Protein AF-A0A7S2QCF7-F1 (afdb_monomer_lite)

Foldseek 3Di:
DDKAWEFEDEDPPADQPFDDDRVVPIDIGDQQAFLLVVQVVVQVVSQVRCVVVVFGKGWDWPFKAFPVCVPDTDDRGDGNNVHDHHVTYMYTDTHIGGDDPPDPFDPQVQAAEEEEEEAAPPLQSVLLVLVCLVVDPPFQEEEEEADEDPDDPCCVVPPPVSCVSHLYYDYFDHDPDLVSSLVRLVVSLVVVVVVVVVPRGHRHYYYYHYNQDQCVSVVCSCVVDPVNNRRHDHFWYEYRYALVCLVVQCVPDDDPPDDRSSLNSLLRGQAYEHEPPVVDDPVSSVVSVVVSCVSHVRYHYHYYYSSDDDPVRRGNNCVPVPVVVVPPPPVVVVPPDDDDDDDDDDDDDDDDDD

InterPro domains:
  IPR003495 CobW/HypB/UreG, nucleotide-binding domain [PF02492] (113-302)
  IPR027417 P-loop containing nucleoside triphosphate hydrolase [G3DSA:3.40.50.300] (109-320)
  IPR027417 P-loop containing nucleoside triphosphate hydrolase [SSF52540] (110-303)
  IPR051316 Zinc-regulated GTPase metalloprotein activator [PTHR13748] (105-334)

pLDDT: mean 78.09, std 19.6, range [29.28, 97.38]

Structure (mmCIF, N/CA/C/O backbone):
data_AF-A0A7S2QCF7-F1
#
_entry.id   AF-A0A7S2QCF7-F1
#
loop_
_atom_site.group_PDB
_atom_site.id
_atom_site.type_symbol
_atom_site.label_atom_id
_atom_site.label_alt_id
_atom_site.label_comp_id
_atom_site.label_asym_id
_atom_site.label_entity_id
_atom_site.label_seq_id
_atom_site.pdbx_PDB_ins_code
_atom_site.Cartn_x
_atom_site.Cartn_y
_atom_site.Cartn_z
_atom_site.occupancy
_atom_site.B_iso_or_equiv
_atom_site.auth_seq_id
_atom_site.auth_comp_id
_atom_site.auth_asym_id
_atom_site.auth_atom_id
_atom_site.pdbx_PDB_model_num
ATOM 1 N N . MET A 1 1 ? -5.035 -35.322 28.261 1.00 60.97 1 MET A N 1
ATOM 2 C CA . MET A 1 1 ? -4.015 -34.542 29.001 1.00 60.97 1 MET A CA 1
ATOM 3 C C . MET A 1 1 ? -4.673 -33.970 30.246 1.00 60.97 1 MET A C 1
ATOM 5 O O . MET A 1 1 ? -5.863 -33.689 30.180 1.00 60.97 1 MET A O 1
ATOM 9 N N . ALA A 1 2 ? -3.967 -33.877 31.375 1.00 80.75 2 ALA A N 1
ATOM 10 C CA . ALA A 1 2 ? -4.585 -33.444 32.628 1.00 80.75 2 ALA A CA 1
ATOM 11 C C . ALA A 1 2 ? -4.820 -31.925 32.624 1.00 80.75 2 ALA A C 1
ATOM 13 O O . ALA A 1 2 ? -3.905 -31.143 32.372 1.00 80.75 2 ALA A O 1
ATOM 14 N N . THR A 1 3 ? -6.057 -31.518 32.882 1.00 90.25 3 THR A N 1
ATOM 15 C CA . THR A 1 3 ? -6.438 -30.119 33.086 1.00 90.25 3 THR A CA 1
ATOM 16 C C . THR A 1 3 ? -6.256 -29.765 34.559 1.00 90.25 3 THR A C 1
ATOM 18 O O . THR A 1 3 ? -6.588 -30.566 35.433 1.00 90.25 3 THR A O 1
ATOM 21 N N . LEU A 1 4 ? -5.740 -28.572 34.840 1.00 92.44 4 LEU A N 1
ATOM 22 C CA . LEU A 1 4 ? -5.596 -28.038 36.189 1.00 92.44 4 LEU A CA 1
ATOM 23 C C . LEU A 1 4 ? -6.702 -27.017 36.454 1.00 92.44 4 LEU A C 1
ATOM 25 O O . LEU A 1 4 ? -6.924 -26.119 35.644 1.00 92.44 4 LEU A O 1
ATOM 29 N N . SER A 1 5 ? -7.373 -27.146 37.599 1.00 93.69 5 SER A N 1
ATOM 30 C CA . SER A 1 5 ? -8.247 -26.107 38.147 1.00 93.69 5 SER A CA 1
ATOM 31 C C . SER A 1 5 ? -7.475 -25.335 39.209 1.00 93.69 5 SER A C 1
ATOM 33 O O . SER A 1 5 ? -7.164 -25.894 40.256 1.00 93.69 5 SER A O 1
ATOM 35 N N . LEU A 1 6 ? -7.162 -24.070 38.959 1.00 94.50 6 LEU A N 1
ATOM 36 C CA . LEU A 1 6 ? -6.331 -23.236 39.822 1.00 94.50 6 LEU A CA 1
ATOM 37 C C . LEU A 1 6 ? -7.101 -22.015 40.326 1.00 94.50 6 LEU A C 1
ATOM 39 O O . LEU A 1 6 ? -8.023 -21.523 39.672 1.00 94.50 6 LEU A O 1
ATOM 43 N N . THR A 1 7 ? -6.693 -21.509 41.486 1.00 94.69 7 THR A N 1
ATOM 44 C CA . THR A 1 7 ? -7.283 -20.316 42.106 1.00 94.69 7 THR A CA 1
ATOM 45 C C . THR A 1 7 ? -6.242 -19.204 42.192 1.00 94.69 7 THR A C 1
ATOM 47 O O . THR A 1 7 ? -5.132 -19.437 42.670 1.00 94.69 7 THR A O 1
ATOM 50 N N . ALA A 1 8 ? -6.588 -17.993 41.758 1.00 94.31 8 ALA A N 1
ATOM 51 C CA . ALA A 1 8 ? -5.706 -16.838 41.891 1.00 94.31 8 ALA A CA 1
ATOM 52 C C . ALA A 1 8 ? -5.825 -16.212 43.286 1.00 94.31 8 ALA A C 1
ATOM 54 O O . ALA A 1 8 ? -6.927 -15.992 43.796 1.00 94.31 8 ALA A O 1
ATOM 55 N N . TRP A 1 9 ? -4.686 -15.874 43.879 1.00 94.06 9 TRP A N 1
ATOM 56 C CA . TRP A 1 9 ? -4.582 -15.004 45.043 1.00 94.06 9 TRP A CA 1
ATOM 57 C C . TRP A 1 9 ? -3.740 -13.786 44.669 1.00 94.06 9 TRP A C 1
ATOM 59 O O . TRP A 1 9 ? -2.571 -13.912 44.314 1.00 94.06 9 TRP A O 1
ATOM 69 N N . PHE A 1 10 ? -4.334 -12.601 44.742 1.00 92.75 10 PHE A N 1
ATOM 70 C CA . PHE A 1 10 ? -3.637 -11.349 44.466 1.00 92.75 10 PHE A CA 1
ATOM 71 C C . PHE A 1 10 ? -2.994 -10.829 45.745 1.00 92.75 10 PHE A C 1
ATOM 73 O O . PHE A 1 10 ? -3.623 -10.816 46.808 1.00 92.75 10 PHE A O 1
ATOM 80 N N . HIS A 1 11 ? -1.735 -10.409 45.651 1.00 92.25 11 HIS A N 1
ATOM 81 C CA . HIS A 1 11 ? -1.011 -9.917 46.811 1.00 92.25 11 HIS A CA 1
ATOM 82 C C . HIS A 1 11 ? -1.683 -8.649 47.388 1.00 92.25 11 HIS A C 1
ATOM 84 O O . HIS A 1 11 ? -1.993 -7.736 46.623 1.00 92.25 11 HIS A O 1
ATOM 90 N N . PRO A 1 12 ? -1.865 -8.520 48.720 1.00 88.94 12 PRO A N 1
ATOM 91 C CA . PRO A 1 12 ? -2.614 -7.415 49.333 1.00 88.94 12 PRO A CA 1
ATOM 92 C C . PRO A 1 12 ? -2.059 -6.012 49.081 1.00 88.94 12 PRO A C 1
ATOM 94 O O . PRO A 1 12 ? -2.768 -5.033 49.281 1.00 88.94 12 PRO A O 1
ATOM 97 N N . SER A 1 13 ? -0.788 -5.896 48.692 1.00 89.69 13 SER A N 1
ATOM 98 C CA . SER A 1 13 ? -0.181 -4.604 48.349 1.00 89.69 13 SER A CA 1
ATOM 99 C C . SER A 1 13 ? -0.506 -4.130 46.931 1.00 89.69 13 SER A C 1
ATOM 101 O O . SER A 1 13 ? -0.142 -3.011 46.581 1.00 89.69 13 SER A O 1
ATOM 103 N N . MET A 1 14 ? -1.155 -4.959 46.109 1.00 90.38 14 MET A N 1
ATOM 104 C CA . MET A 1 14 ? -1.608 -4.552 44.784 1.00 90.38 14 MET A CA 1
ATOM 105 C C . MET A 1 14 ? -2.798 -3.602 44.903 1.00 90.38 14 MET A C 1
ATOM 107 O O . MET A 1 14 ? -3.782 -3.889 45.586 1.00 90.38 14 MET A O 1
ATOM 111 N N . SER A 1 15 ? -2.732 -2.484 44.185 1.00 85.06 15 SER A N 1
ATOM 112 C CA . SER A 1 15 ? -3.867 -1.578 44.044 1.00 85.06 15 SER A CA 1
ATOM 113 C C . SER A 1 15 ? -4.808 -2.126 42.976 1.00 85.06 15 SER A C 1
ATOM 115 O O . SER A 1 15 ? -4.598 -1.897 41.789 1.00 85.06 15 SER A O 1
ATOM 117 N N . MET A 1 16 ? -5.827 -2.877 43.395 1.00 83.31 16 MET A N 1
ATOM 118 C CA . MET A 1 16 ? -6.836 -3.438 42.496 1.00 83.31 16 MET A CA 1
ATOM 119 C C . MET A 1 16 ? -8.026 -2.468 42.380 1.00 83.31 16 MET A C 1
ATOM 121 O O . MET A 1 16 ? -8.816 -2.364 43.320 1.00 83.31 16 MET A O 1
ATOM 125 N N . PRO A 1 17 ? -8.198 -1.764 41.247 1.00 75.12 17 PRO A N 1
ATOM 126 C CA . PRO A 1 17 ? -9.350 -0.883 41.008 1.00 75.12 17 PRO A CA 1
ATOM 127 C C . PRO A 1 17 ? -10.665 -1.653 40.801 1.00 75.12 17 PRO A C 1
ATOM 129 O O . PRO A 1 17 ? -11.738 -1.056 40.771 1.00 75.12 17 PRO A O 1
ATOM 132 N N . VAL A 1 18 ? -10.588 -2.980 40.666 1.00 81.50 18 VAL A N 1
ATOM 133 C CA . VAL A 1 18 ? -11.713 -3.884 40.419 1.00 81.50 18 VAL A CA 1
ATOM 134 C C . VAL A 1 18 ? -11.799 -4.928 41.522 1.00 81.50 18 VAL A C 1
ATOM 136 O O . VAL A 1 18 ? -10.782 -5.429 42.004 1.00 81.50 18 VAL A O 1
ATOM 139 N N . LYS A 1 19 ? -13.022 -5.283 41.929 1.00 82.94 19 LYS A N 1
ATOM 140 C CA . LYS A 1 19 ? -13.222 -6.403 42.853 1.00 82.94 19 LYS A CA 1
ATOM 141 C C . LYS A 1 19 ? -13.002 -7.712 42.105 1.00 82.94 19 LYS A C 1
ATOM 143 O O . LYS A 1 19 ? -13.676 -7.974 41.115 1.00 82.94 19 LYS A O 1
ATOM 148 N N . PHE A 1 20 ? -12.089 -8.533 42.611 1.00 84.50 20 PHE A N 1
ATOM 149 C CA . PHE A 1 20 ? -11.858 -9.884 42.121 1.00 84.50 20 PHE A CA 1
ATOM 150 C C . PHE A 1 20 ? -12.274 -10.894 43.191 1.00 84.50 20 PHE A C 1
ATOM 152 O O . PHE A 1 20 ? -11.733 -10.888 44.298 1.00 84.50 20 PHE A O 1
ATOM 159 N N . GLU A 1 21 ? -13.203 -11.785 42.850 1.00 83.50 21 GLU A N 1
ATOM 160 C CA . GLU A 1 21 ? -13.574 -12.919 43.694 1.00 83.50 21 GLU A CA 1
ATOM 161 C C . GLU A 1 21 ? -13.075 -14.220 43.066 1.00 83.50 21 GLU A C 1
ATOM 163 O O . GLU A 1 21 ? -13.503 -14.630 41.987 1.00 83.50 21 GLU A O 1
ATOM 168 N N . ALA A 1 22 ? -12.152 -14.886 43.760 1.00 78.44 22 ALA A N 1
ATOM 169 C CA . ALA A 1 22 ? -11.474 -16.070 43.238 1.00 78.44 22 ALA A CA 1
ATOM 170 C C . ALA A 1 22 ? -12.409 -17.276 43.048 1.00 78.44 22 ALA A C 1
ATOM 172 O O . ALA A 1 22 ? -12.152 -18.128 42.203 1.00 78.44 22 ALA A O 1
ATOM 173 N N . LYS A 1 23 ? -13.507 -17.334 43.813 1.00 76.62 23 LYS A N 1
ATOM 174 C CA . LYS A 1 23 ? -14.540 -18.371 43.669 1.00 76.62 23 LYS A CA 1
ATOM 175 C C . LYS A 1 23 ? -15.347 -18.215 42.383 1.00 76.62 23 LYS A C 1
ATOM 177 O O . LYS A 1 23 ? -15.742 -19.222 41.805 1.00 76.62 23 LYS A O 1
ATOM 182 N N . ASP A 1 24 ? -15.544 -16.979 41.940 1.00 77.56 24 ASP A N 1
ATOM 183 C CA . ASP A 1 24 ? -16.325 -16.664 40.743 1.00 77.56 24 ASP A CA 1
ATOM 184 C C . ASP A 1 24 ? -15.479 -16.766 39.467 1.00 77.56 24 ASP A C 1
ATOM 186 O O . ASP A 1 24 ? -16.017 -16.853 38.367 1.00 77.56 24 ASP A O 1
ATOM 190 N N . ASN A 1 25 ? -14.149 -16.790 39.610 1.00 79.81 25 ASN A N 1
ATOM 191 C CA . ASN A 1 25 ? -13.194 -16.764 38.504 1.00 79.81 25 ASN A CA 1
ATOM 192 C C . ASN A 1 25 ? -12.130 -17.878 38.630 1.00 79.81 25 ASN A C 1
ATOM 194 O O . ASN A 1 25 ? -10.941 -17.579 38.785 1.00 79.81 25 ASN A O 1
ATOM 198 N N . PRO A 1 26 ? -12.515 -19.170 38.585 1.00 85.88 26 PRO A N 1
ATOM 199 C CA . PRO A 1 26 ? -11.551 -20.265 38.601 1.00 85.88 26 PRO A CA 1
ATOM 200 C C . PRO A 1 26 ? -10.778 -20.350 37.275 1.00 85.88 26 PRO A C 1
ATOM 202 O O . PRO A 1 26 ? -11.347 -20.249 36.184 1.00 85.88 26 PRO A O 1
ATOM 205 N N . PHE A 1 27 ? -9.474 -20.617 37.348 1.00 91.44 27 PHE A N 1
ATOM 206 C CA . PHE A 1 27 ? -8.624 -20.781 36.169 1.00 91.44 27 PHE A CA 1
ATOM 207 C C . PHE A 1 27 ? -8.516 -22.255 35.798 1.00 91.44 27 PHE A C 1
ATOM 209 O O . PHE A 1 27 ? -7.824 -23.026 36.453 1.00 91.44 27 PHE A O 1
ATOM 216 N N . THR A 1 28 ? -9.196 -22.646 34.722 1.00 91.62 28 THR A N 1
ATOM 217 C CA . THR A 1 28 ? -9.068 -23.986 34.138 1.00 91.62 28 THR A CA 1
ATOM 218 C C . THR A 1 28 ? -8.098 -23.929 32.962 1.00 91.62 28 THR A C 1
ATOM 220 O O . TH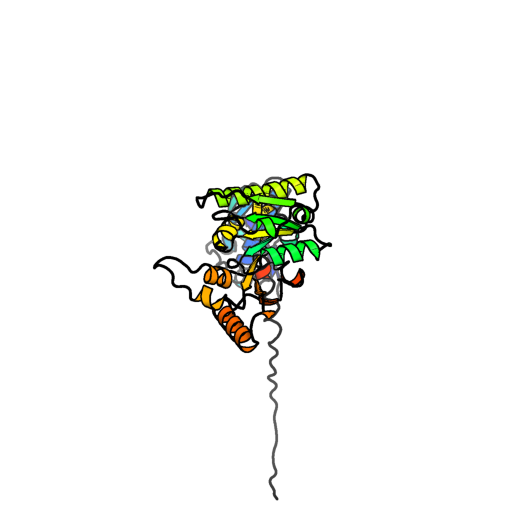R A 1 28 ? -8.395 -23.280 31.957 1.00 91.62 28 THR A O 1
ATOM 223 N N . VAL A 1 29 ? -6.939 -24.576 33.094 1.00 90.19 29 VAL A N 1
ATOM 224 C CA . VAL A 1 29 ? -5.835 -24.513 32.117 1.00 90.19 29 VAL A CA 1
ATOM 225 C C . VAL A 1 29 ? -5.239 -25.901 31.844 1.00 90.19 29 VAL A C 1
ATOM 227 O O . VAL A 1 29 ? -5.245 -26.754 32.737 1.00 90.19 29 VAL A O 1
ATOM 230 N N . PRO A 1 30 ? -4.732 -26.184 30.631 1.00 91.31 30 PRO A N 1
ATOM 231 C CA . PRO A 1 30 ? -3.973 -27.407 30.368 1.00 91.31 30 PRO A CA 1
ATOM 232 C C . PRO A 1 30 ? -2.711 -27.472 31.241 1.00 91.31 30 PRO A C 1
ATOM 234 O O . PRO A 1 30 ? -1.992 -26.485 31.369 1.00 91.31 30 PRO A O 1
ATOM 237 N N . GLY A 1 31 ? -2.412 -28.627 31.842 1.00 85.56 31 GLY A N 1
ATOM 238 C CA . GLY A 1 31 ? -1.246 -28.760 32.727 1.00 85.56 31 GLY A CA 1
ATOM 239 C C . GLY A 1 31 ? 0.103 -28.549 32.029 1.00 85.56 31 GLY A C 1
ATOM 240 O O . GLY A 1 31 ? 1.035 -28.035 32.636 1.00 85.56 31 GLY A O 1
ATOM 241 N N . ASN A 1 32 ? 0.193 -28.871 30.738 1.00 91.25 32 ASN A N 1
ATOM 242 C CA . ASN A 1 32 ? 1.392 -28.666 29.926 1.00 91.25 32 ASN A CA 1
ATOM 243 C C . ASN A 1 32 ? 1.552 -27.222 29.411 1.00 91.25 32 ASN A C 1
ATOM 245 O O . ASN A 1 32 ? 2.543 -26.935 28.739 1.00 91.25 32 ASN A O 1
ATOM 249 N N . SER A 1 33 ? 0.596 -26.326 29.681 1.00 91.69 33 SER A N 1
ATOM 250 C CA . SER A 1 33 ? 0.742 -24.904 29.366 1.00 91.69 33 SER A CA 1
ATOM 251 C C . SER A 1 33 ? 1.870 -24.283 30.184 1.00 91.69 33 SER A C 1
ATOM 253 O O . SER A 1 33 ? 2.212 -24.756 31.270 1.00 91.69 33 SER A O 1
ATOM 255 N N . SER A 1 34 ? 2.453 -23.211 29.657 1.00 95.31 34 SER A N 1
ATOM 256 C CA . SER A 1 34 ? 3.487 -22.457 30.355 1.00 95.31 34 SER A CA 1
ATOM 257 C C . SER A 1 34 ? 2.899 -21.574 31.458 1.00 95.31 34 SER A C 1
ATOM 259 O O . SER A 1 34 ? 1.724 -21.194 31.422 1.00 95.31 34 SER A O 1
ATOM 261 N N . VAL A 1 35 ? 3.738 -21.191 32.420 1.00 93.94 35 VAL A N 1
ATOM 262 C CA . VAL A 1 35 ? 3.409 -20.163 33.418 1.00 93.94 35 VAL A CA 1
ATOM 263 C C . VAL A 1 35 ? 3.012 -18.843 32.746 1.00 93.94 35 VAL A C 1
ATOM 265 O O . VAL A 1 35 ? 2.051 -18.222 33.191 1.00 93.94 35 VAL A O 1
ATOM 268 N N . MET A 1 36 ? 3.669 -18.458 31.642 1.00 92.44 36 MET A N 1
ATOM 269 C CA . MET A 1 36 ? 3.310 -17.271 30.852 1.00 92.44 36 MET A CA 1
ATOM 270 C C . MET A 1 36 ? 1.851 -17.315 30.385 1.00 92.44 36 MET A C 1
ATOM 272 O O . MET A 1 36 ? 1.117 -16.351 30.559 1.00 92.44 36 MET A O 1
ATOM 276 N N . SER A 1 37 ? 1.395 -18.462 29.875 1.00 90.56 37 SER A N 1
ATOM 277 C CA . SER A 1 37 ? 0.010 -18.613 29.415 1.00 90.56 37 SER A CA 1
ATOM 278 C C . SER A 1 37 ? -1.004 -18.438 30.551 1.00 90.56 37 SER A C 1
ATOM 280 O O . SER A 1 37 ? -2.082 -17.885 30.340 1.00 90.56 37 SER A O 1
ATOM 282 N N . LEU A 1 38 ? -0.671 -18.870 31.775 1.00 94.56 38 LEU A N 1
ATOM 283 C CA . LEU A 1 38 ? -1.505 -18.595 32.948 1.00 94.56 38 LEU A CA 1
ATOM 284 C C . LEU A 1 38 ? -1.504 -17.102 33.302 1.00 94.56 38 LEU A C 1
ATOM 286 O O . LEU A 1 38 ? -2.567 -16.573 33.617 1.00 94.56 38 LEU A O 1
ATOM 290 N N . MET A 1 39 ? -0.346 -16.435 33.235 1.00 94.56 39 MET A N 1
ATOM 291 C CA . MET A 1 39 ? -0.225 -14.994 33.490 1.00 94.56 39 MET A CA 1
ATOM 292 C C . MET A 1 39 ? -1.105 -14.182 32.530 1.00 94.56 39 MET A C 1
ATOM 294 O O . MET A 1 39 ? -1.982 -13.457 32.992 1.00 94.56 39 MET A O 1
ATOM 298 N N . GLU A 1 40 ? -0.972 -14.402 31.220 1.00 89.38 40 GLU A N 1
ATOM 299 C CA . GLU A 1 40 ? -1.782 -13.735 30.183 1.00 89.38 40 GLU A CA 1
ATOM 300 C C . GLU A 1 40 ? -3.287 -13.939 30.413 1.00 89.38 40 GLU A C 1
ATOM 302 O O . GLU A 1 40 ? -4.105 -13.032 30.248 1.00 89.38 40 GLU A O 1
ATOM 307 N N . ARG A 1 41 ? -3.679 -15.144 30.846 1.00 91.88 41 ARG A N 1
ATOM 308 C CA . ARG A 1 41 ? -5.082 -15.468 31.123 1.00 91.88 41 ARG A CA 1
ATOM 309 C C . ARG A 1 41 ? -5.614 -14.723 32.345 1.00 91.88 41 ARG A C 1
ATOM 311 O O . ARG A 1 41 ? -6.781 -14.341 32.356 1.00 91.88 41 ARG A O 1
ATOM 318 N N . VAL A 1 42 ? -4.790 -14.551 33.378 1.00 92.81 42 VAL A N 1
ATOM 319 C CA . VAL A 1 42 ? -5.140 -13.783 34.583 1.00 92.81 42 VAL A CA 1
ATOM 320 C C . VAL A 1 42 ? -5.278 -12.305 34.247 1.00 92.81 42 VAL A C 1
ATOM 322 O O . VAL A 1 42 ? -6.276 -11.700 34.638 1.00 92.81 42 VAL A O 1
ATOM 325 N N . GLU A 1 43 ? -4.333 -11.755 33.484 1.00 92.56 43 GLU A N 1
ATOM 326 C CA . GLU A 1 43 ? -4.380 -10.373 32.998 1.00 92.56 43 GLU A CA 1
ATOM 327 C C . GLU A 1 43 ? -5.683 -10.122 32.233 1.00 92.56 43 GLU A C 1
ATOM 329 O O . GLU A 1 43 ? -6.472 -9.271 32.640 1.00 92.56 43 GLU A O 1
ATOM 334 N N . ALA A 1 44 ? -6.000 -10.959 31.239 1.00 88.38 44 ALA A N 1
ATOM 335 C CA . ALA A 1 44 ? -7.226 -10.839 30.448 1.00 88.38 44 ALA A CA 1
ATOM 336 C C . ALA A 1 44 ? -8.518 -10.864 31.292 1.00 88.38 44 ALA A C 1
ATOM 338 O O . ALA A 1 44 ? -9.473 -10.142 30.997 1.00 88.38 44 ALA A O 1
ATOM 339 N N . VAL A 1 45 ? -8.569 -11.675 32.357 1.00 90.75 45 VAL A N 1
ATOM 340 C CA . VAL A 1 45 ? -9.728 -11.715 33.270 1.00 90.75 45 VAL A CA 1
ATOM 341 C C . VAL A 1 45 ? -9.853 -10.411 34.059 1.00 90.75 45 VAL A C 1
ATOM 343 O O . VAL A 1 45 ? -10.956 -9.878 34.184 1.00 90.75 45 VAL A O 1
ATOM 346 N N . VAL A 1 46 ? -8.746 -9.877 34.580 1.00 90.31 46 VAL A N 1
ATOM 347 C CA . VAL A 1 46 ? -8.748 -8.608 35.329 1.00 90.31 46 VAL A CA 1
ATOM 348 C C . VAL A 1 46 ? -9.139 -7.436 34.426 1.00 90.31 46 VAL A C 1
ATOM 350 O O . VAL A 1 46 ? -9.950 -6.601 34.832 1.00 90.31 46 VAL A O 1
ATOM 353 N N . GLU A 1 47 ? -8.641 -7.407 33.189 1.00 89.19 47 GLU A N 1
ATOM 354 C CA . GLU A 1 47 ? -9.020 -6.408 32.182 1.00 89.19 47 GLU A CA 1
ATOM 355 C C . GLU A 1 47 ? -10.521 -6.465 31.861 1.00 89.19 47 GLU A C 1
ATOM 357 O O . GLU A 1 47 ? -11.205 -5.437 31.894 1.00 89.19 47 GLU A O 1
ATOM 362 N N . ALA A 1 48 ? -11.068 -7.668 31.642 1.00 86.19 48 ALA A N 1
ATOM 363 C CA . ALA A 1 48 ? -12.494 -7.864 31.382 1.00 86.19 48 ALA A CA 1
ATOM 364 C C . ALA A 1 48 ? -13.374 -7.423 32.566 1.00 86.19 48 ALA A C 1
ATOM 366 O O . ALA A 1 48 ? -14.422 -6.804 32.367 1.00 86.19 48 ALA A O 1
ATOM 367 N N . LEU A 1 49 ? -12.946 -7.693 33.805 1.00 88.94 49 LEU A N 1
ATOM 368 C CA . LEU A 1 49 ? -13.642 -7.222 35.006 1.00 88.94 49 LEU A CA 1
ATOM 369 C C . LEU A 1 49 ? -13.646 -5.692 35.099 1.00 88.94 49 LEU A C 1
ATOM 371 O O . LEU A 1 49 ? -14.683 -5.113 35.423 1.00 88.94 49 LEU A O 1
ATOM 375 N N . GLY A 1 50 ? -12.531 -5.030 34.776 1.00 87.56 50 GLY A N 1
ATOM 376 C CA . GLY A 1 50 ? -12.474 -3.565 34.730 1.00 87.56 50 GLY A CA 1
ATOM 377 C C . GLY A 1 50 ? -13.369 -2.970 33.668 1.00 87.56 50 GLY A C 1
ATOM 378 O O . GLY A 1 50 ? -14.121 -2.033 33.944 1.00 87.56 50 GLY A O 1
ATOM 379 N N . GLN A 1 51 ? -13.375 -3.569 32.482 1.00 83.94 51 GLN A N 1
ATOM 380 C CA . GLN A 1 51 ? -14.257 -3.139 31.409 1.00 83.94 51 GLN A CA 1
ATOM 381 C C . GLN A 1 51 ? -15.738 -3.272 31.803 1.00 83.94 51 GLN A C 1
ATOM 383 O O . GLN A 1 51 ? -16.502 -2.322 31.628 1.00 83.94 51 GLN A O 1
ATOM 388 N N . ASN A 1 52 ? -16.132 -4.387 32.427 1.00 85.06 52 ASN A N 1
ATOM 389 C CA . ASN A 1 52 ? -17.503 -4.609 32.905 1.00 85.06 52 ASN A CA 1
ATOM 390 C C . ASN A 1 52 ? -17.899 -3.696 34.077 1.00 85.06 52 ASN A C 1
ATOM 392 O O . ASN A 1 52 ? -19.067 -3.336 34.212 1.00 85.06 52 ASN A O 1
ATOM 396 N N . ALA A 1 53 ? -16.939 -3.303 34.916 1.00 85.19 53 ALA A N 1
ATOM 397 C CA . ALA A 1 53 ? -17.153 -2.375 36.026 1.00 85.19 53 ALA A CA 1
ATOM 398 C C . ALA A 1 53 ? -17.166 -0.894 35.593 1.00 85.19 53 ALA A C 1
ATOM 400 O O . ALA A 1 53 ? -17.319 -0.014 36.440 1.00 85.19 53 ALA A O 1
ATOM 401 N N . GLY A 1 54 ? -16.983 -0.599 34.299 1.00 83.12 54 GLY A N 1
ATOM 402 C CA . GLY A 1 54 ? -16.883 0.772 33.790 1.00 83.12 54 GLY A CA 1
ATOM 403 C C . GLY A 1 54 ? -15.592 1.486 34.202 1.00 83.12 54 GLY A C 1
ATOM 404 O O . GLY A 1 54 ? -15.535 2.711 34.192 1.00 83.12 54 GLY A O 1
ATOM 405 N N . SER A 1 55 ? -14.560 0.736 34.590 1.00 85.00 55 SER A N 1
ATOM 406 C CA . SER A 1 55 ? -13.224 1.233 34.932 1.00 85.00 55 SER A CA 1
ATOM 407 C C . SER A 1 55 ? -12.181 0.391 34.189 1.00 85.00 55 SER A C 1
ATOM 409 O O . SER A 1 55 ? -11.619 -0.531 34.782 1.00 85.00 55 SER A O 1
ATOM 411 N N . PRO A 1 56 ? -11.955 0.643 32.883 1.00 85.50 56 PRO A N 1
ATOM 412 C CA . PRO A 1 56 ? -11.007 -0.120 32.076 1.00 85.50 56 PRO A CA 1
ATOM 413 C C . PRO A 1 56 ? -9.604 -0.075 32.675 1.00 85.50 56 PRO A C 1
ATOM 415 O O . PRO A 1 56 ? -9.091 0.993 33.019 1.00 85.50 56 PRO A O 1
ATOM 418 N N . VAL A 1 57 ? -8.980 -1.241 32.803 1.00 89.44 57 VAL A N 1
ATOM 419 C CA . VAL A 1 57 ? -7.662 -1.407 33.425 1.00 89.44 57 VAL A CA 1
ATOM 420 C C . VAL A 1 57 ? -6.797 -2.296 32.559 1.00 89.44 57 VAL A C 1
ATOM 422 O O . VAL A 1 57 ? -7.329 -3.099 31.800 1.00 89.44 57 VAL A O 1
ATOM 425 N N . GLN A 1 58 ? -5.485 -2.137 32.676 1.00 89.19 58 GLN A N 1
ATOM 426 C CA . GLN A 1 58 ? -4.488 -3.027 32.098 1.00 89.19 58 GLN A CA 1
ATOM 427 C C . GLN A 1 58 ? -3.650 -3.594 33.239 1.00 89.19 58 GLN A C 1
ATOM 429 O O . GLN A 1 58 ? -3.203 -2.846 34.116 1.00 89.19 58 GLN A O 1
ATOM 434 N N . MET A 1 59 ? -3.463 -4.910 33.237 1.00 91.19 59 MET A N 1
ATOM 435 C CA . MET A 1 59 ? -2.677 -5.607 34.247 1.00 91.19 59 MET A CA 1
ATOM 436 C C . MET A 1 59 ? -1.356 -6.088 33.651 1.00 91.19 59 MET A C 1
ATOM 438 O O . MET A 1 59 ? -1.333 -6.595 32.537 1.00 91.19 59 MET A O 1
ATOM 442 N N . GLN A 1 60 ? -0.272 -5.969 34.417 1.00 91.50 60 GLN A N 1
ATOM 443 C CA . GLN A 1 60 ? 1.014 -6.568 34.078 1.00 91.50 60 GLN A CA 1
ATOM 444 C C . GLN A 1 60 ? 1.553 -7.355 35.274 1.00 91.50 60 GLN A C 1
ATOM 446 O O . GLN A 1 60 ? 1.959 -6.775 36.287 1.00 91.50 60 GLN A O 1
ATOM 451 N N . ILE A 1 61 ? 1.561 -8.684 35.169 1.00 94.12 61 ILE A N 1
ATOM 452 C CA . ILE A 1 61 ? 2.082 -9.569 36.212 1.00 94.12 61 ILE A CA 1
ATOM 453 C C . ILE A 1 61 ? 3.609 -9.550 36.168 1.00 94.12 61 ILE A C 1
ATOM 455 O O . ILE A 1 61 ? 4.234 -9.883 35.166 1.00 94.12 61 ILE A O 1
ATOM 459 N N . GLN A 1 62 ? 4.220 -9.209 37.299 1.00 93.44 62 GLN A N 1
ATOM 460 C CA . GLN A 1 62 ? 5.672 -9.246 37.473 1.00 93.44 62 GLN A CA 1
ATOM 461 C C . GLN A 1 62 ? 6.131 -10.562 38.106 1.00 93.44 62 GLN A C 1
ATOM 463 O O . GLN A 1 62 ? 7.211 -11.063 37.797 1.00 93.44 62 GLN A O 1
ATOM 468 N N . VAL A 1 63 ? 5.325 -11.114 39.019 1.00 94.56 63 VAL A N 1
ATOM 469 C CA . VAL A 1 63 ? 5.672 -12.315 39.784 1.00 94.56 63 VAL A CA 1
ATOM 470 C C . VAL A 1 63 ? 4.459 -13.228 39.918 1.00 94.56 63 VAL A C 1
ATOM 472 O O . VAL A 1 63 ? 3.390 -12.802 40.358 1.00 94.56 63 VAL A O 1
ATOM 475 N N . LEU A 1 64 ? 4.662 -14.508 39.603 1.00 96.75 64 LEU A N 1
ATOM 476 C CA . LEU A 1 64 ? 3.717 -15.589 39.863 1.00 96.75 64 LEU A CA 1
ATOM 477 C C . LEU A 1 64 ? 4.422 -16.704 40.639 1.00 96.75 64 LEU A C 1
ATOM 479 O O . LEU A 1 64 ? 5.553 -17.078 40.322 1.00 96.75 64 LEU A O 1
ATOM 483 N N . TRP A 1 65 ? 3.770 -17.236 41.672 1.00 97.31 65 TRP A N 1
ATOM 484 C CA . TRP A 1 65 ? 4.304 -18.344 42.471 1.00 97.31 65 TRP A CA 1
ATOM 485 C C . TRP A 1 65 ? 3.208 -19.309 42.925 1.00 97.31 65 TRP A C 1
ATOM 487 O O . TRP A 1 65 ? 2.029 -18.966 42.924 1.00 97.31 65 TRP A O 1
ATOM 497 N N . ASN A 1 66 ? 3.573 -20.519 43.357 1.00 95.94 66 ASN A N 1
ATOM 498 C CA . ASN A 1 66 ? 2.635 -21.393 44.069 1.00 95.94 66 ASN A CA 1
ATOM 499 C C . ASN A 1 66 ? 2.604 -20.999 45.550 1.00 95.94 66 ASN A C 1
ATOM 501 O O . ASN A 1 66 ? 3.647 -21.001 46.201 1.00 95.94 66 ASN A O 1
ATOM 505 N N . VAL A 1 67 ? 1.426 -20.715 46.112 1.00 94.25 67 VAL A N 1
ATOM 506 C CA . VAL A 1 67 ? 1.283 -20.278 47.516 1.00 94.25 67 VAL A CA 1
ATOM 507 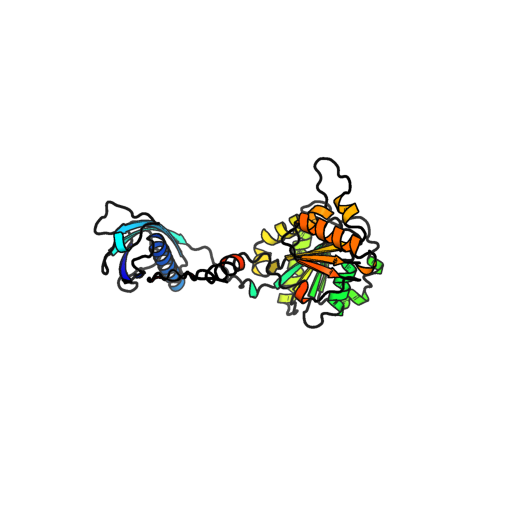C C . VAL A 1 67 ? 1.824 -21.314 48.512 1.00 94.25 67 VAL A C 1
ATOM 509 O O . VAL A 1 67 ? 2.290 -20.942 49.587 1.00 94.25 67 VAL A O 1
ATOM 512 N N . LYS A 1 68 ? 1.849 -22.605 48.150 1.00 94.38 68 LYS A N 1
ATOM 513 C CA . LYS A 1 68 ? 2.483 -23.670 48.951 1.00 94.38 68 LYS A CA 1
ATOM 514 C C . LYS A 1 68 ? 4.008 -23.530 49.045 1.00 94.38 68 LYS A C 1
ATOM 516 O O . LYS A 1 68 ? 4.607 -24.082 49.963 1.00 94.38 68 LYS A O 1
ATOM 521 N N . ASN A 1 69 ? 4.634 -22.807 48.116 1.00 91.75 69 ASN A N 1
ATOM 522 C CA . ASN A 1 69 ? 6.064 -22.507 48.104 1.00 91.75 69 ASN A CA 1
ATOM 523 C C . ASN A 1 69 ? 6.315 -21.002 47.860 1.00 91.75 69 ASN A C 1
ATOM 525 O O . ASN A 1 69 ? 6.753 -20.603 46.778 1.00 91.75 69 ASN A O 1
ATOM 529 N N . PRO A 1 70 ? 6.056 -20.147 48.865 1.00 87.69 70 PRO A N 1
ATOM 530 C CA . PRO A 1 70 ? 6.049 -18.692 48.701 1.00 87.69 70 PRO A CA 1
ATOM 531 C C . PRO A 1 70 ? 7.434 -18.068 48.485 1.00 87.69 70 PRO A C 1
ATOM 533 O O . PRO A 1 70 ? 7.526 -16.891 48.165 1.00 87.69 70 PRO A O 1
ATOM 536 N N . GLN A 1 71 ? 8.514 -18.833 48.660 1.00 86.31 71 GLN A N 1
ATOM 537 C CA . GLN A 1 71 ? 9.890 -18.347 48.511 1.00 86.31 71 GLN A CA 1
ATOM 538 C C . GLN A 1 71 ? 10.426 -18.483 47.076 1.00 86.31 71 GLN A C 1
ATOM 540 O O . GLN A 1 71 ? 11.577 -18.132 46.820 1.00 86.31 71 GLN A O 1
ATOM 545 N N . LYS A 1 72 ? 9.630 -19.019 46.138 1.00 91.00 72 LYS A N 1
ATOM 546 C CA . LYS A 1 72 ? 10.076 -19.300 44.768 1.00 91.00 72 LYS A CA 1
ATOM 547 C C . LYS A 1 72 ? 9.084 -18.777 43.727 1.00 91.00 72 LYS A C 1
ATOM 549 O O . LYS A 1 72 ? 8.035 -19.379 43.512 1.00 91.00 72 LYS A O 1
ATOM 554 N N . ALA A 1 73 ? 9.467 -17.705 43.037 1.00 94.06 73 ALA A N 1
ATOM 555 C CA . ALA A 1 73 ? 8.817 -17.286 41.798 1.00 94.06 73 ALA A CA 1
ATOM 556 C C . ALA A 1 73 ? 9.020 -18.344 40.702 1.00 94.06 73 ALA A C 1
ATOM 558 O O . ALA A 1 73 ? 10.065 -19.001 40.649 1.00 94.06 73 ALA A O 1
ATOM 559 N N . LEU A 1 74 ? 8.016 -18.515 39.847 1.00 95.12 74 LEU A N 1
ATOM 560 C CA . LEU A 1 74 ? 8.067 -19.451 38.729 1.00 95.12 74 LEU A CA 1
ATOM 561 C C . LEU A 1 74 ? 8.603 -18.766 37.475 1.00 95.12 74 LEU A C 1
ATOM 563 O O . LEU A 1 74 ? 8.321 -17.591 37.232 1.00 95.12 74 LEU A O 1
ATOM 567 N N . SER A 1 75 ? 9.367 -19.502 36.669 1.00 93.31 75 SER A N 1
ATOM 568 C CA . SER A 1 75 ? 9.818 -18.994 35.374 1.00 93.31 75 SER A CA 1
ATOM 569 C C . SER A 1 75 ? 8.655 -19.014 34.374 1.00 93.31 75 SER A C 1
ATOM 571 O O . SER A 1 75 ? 7.982 -20.042 34.272 1.00 93.31 75 SER A O 1
ATOM 573 N N . PRO A 1 76 ? 8.443 -17.957 33.565 1.00 92.25 76 PRO A N 1
ATOM 574 C CA . PRO A 1 76 ? 7.351 -17.913 32.589 1.00 92.25 76 PRO A CA 1
ATOM 575 C C . PRO A 1 76 ? 7.358 -19.064 31.569 1.00 92.25 76 PRO A C 1
ATOM 577 O O . PRO A 1 76 ? 6.309 -19.429 31.045 1.00 92.25 76 PRO A O 1
ATOM 580 N N . SER A 1 77 ? 8.523 -19.655 31.288 1.00 93.25 77 SER A N 1
ATOM 581 C CA . SER A 1 77 ? 8.679 -20.767 30.340 1.00 93.25 77 SER A CA 1
ATOM 582 C C . SER A 1 77 ? 8.458 -22.161 30.942 1.00 93.25 77 SER A C 1
ATOM 584 O O . SER A 1 77 ? 8.421 -23.141 30.197 1.00 93.25 77 SER A O 1
ATOM 586 N N . GLU A 1 78 ? 8.330 -22.289 32.266 1.00 93.88 78 GLU A N 1
ATOM 587 C CA . GLU A 1 78 ? 8.102 -23.584 32.916 1.00 93.88 78 GLU A CA 1
ATOM 588 C C . GLU A 1 78 ? 6.658 -24.068 32.710 1.00 93.88 78 GLU A C 1
ATOM 590 O O . GLU A 1 78 ? 5.724 -23.272 32.633 1.00 93.88 78 GLU A O 1
ATOM 595 N N . ALA A 1 79 ? 6.472 -25.388 32.621 1.00 93.81 79 ALA A N 1
ATOM 596 C CA . ALA A 1 79 ? 5.152 -26.006 32.503 1.00 93.81 79 ALA A CA 1
ATOM 597 C C . ALA A 1 79 ? 4.422 -26.004 33.855 1.00 93.81 79 ALA A C 1
ATOM 599 O O . ALA A 1 79 ? 5.030 -26.271 34.894 1.00 93.81 79 ALA A O 1
ATOM 600 N N . LEU A 1 80 ? 3.118 -25.727 33.843 1.00 94.12 80 LEU A N 1
ATOM 601 C CA . LEU A 1 80 ? 2.310 -25.580 35.056 1.00 94.12 80 LEU A CA 1
ATOM 602 C C . LEU A 1 80 ? 2.226 -26.869 35.884 1.00 94.12 80 LEU A C 1
ATOM 604 O O . LEU A 1 80 ? 2.278 -26.809 37.111 1.00 94.12 80 LEU A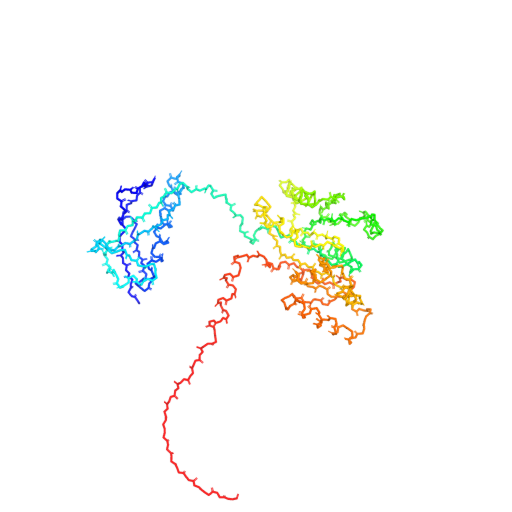 O 1
ATOM 608 N N . ASP A 1 81 ? 2.150 -28.030 35.237 1.00 94.62 81 ASP A N 1
ATOM 609 C CA . ASP A 1 81 ? 2.074 -29.349 35.881 1.00 94.62 81 ASP A CA 1
ATOM 610 C C . ASP A 1 81 ? 3.312 -29.717 36.717 1.00 94.62 81 ASP A C 1
ATOM 612 O O . ASP A 1 81 ? 3.225 -30.556 37.615 1.00 94.62 81 ASP A O 1
ATOM 616 N N . LYS A 1 82 ? 4.448 -29.045 36.498 1.00 93.69 82 LYS A N 1
ATOM 617 C CA . LYS A 1 82 ? 5.644 -29.169 37.348 1.00 93.69 82 LYS A CA 1
ATOM 618 C C . LYS A 1 82 ? 5.501 -28.445 38.684 1.00 93.69 82 LYS A C 1
ATOM 620 O O . LYS A 1 82 ? 6.248 -28.738 39.619 1.00 93.69 82 LYS A O 1
ATOM 625 N N . HIS A 1 83 ? 4.587 -27.481 38.768 1.00 94.00 83 HIS A N 1
ATOM 626 C CA . HIS A 1 83 ? 4.476 -26.564 39.899 1.00 94.00 83 HIS A CA 1
ATOM 627 C C . HIS A 1 83 ? 3.124 -26.615 40.600 1.00 94.00 83 HIS A C 1
ATOM 629 O O . HIS A 1 83 ? 3.052 -26.190 41.752 1.00 94.00 83 HIS A O 1
ATOM 635 N N . PHE A 1 84 ? 2.081 -27.127 39.949 1.00 95.12 84 PHE A N 1
ATOM 636 C CA . PHE A 1 84 ? 0.712 -27.084 40.446 1.00 95.12 84 PHE A CA 1
ATOM 637 C C . PHE A 1 84 ? -0.006 -28.426 40.313 1.00 95.12 84 PHE A C 1
ATOM 639 O O . PHE A 1 84 ? 0.090 -29.109 39.295 1.00 95.12 84 PHE A O 1
ATOM 646 N N . ALA A 1 85 ? -0.804 -28.752 41.328 1.00 94.12 85 ALA A N 1
ATOM 647 C CA . ALA A 1 85 ? -1.861 -29.752 41.246 1.00 94.12 85 ALA A CA 1
ATOM 648 C C . ALA A 1 85 ? -3.232 -29.071 41.098 1.00 94.12 85 ALA A C 1
ATOM 650 O O . ALA A 1 85 ? -3.419 -27.915 41.477 1.00 94.12 85 ALA A O 1
ATOM 651 N N . SER A 1 86 ? -4.223 -29.789 40.564 1.00 92.75 86 SER A N 1
ATOM 652 C CA . SER A 1 86 ? -5.590 -29.264 40.505 1.00 92.75 86 SER A CA 1
ATOM 653 C C . SER A 1 86 ? -6.121 -29.000 41.921 1.00 92.75 86 SER A C 1
ATOM 655 O O . SER A 1 86 ? -6.023 -29.858 42.796 1.00 92.75 86 SER A O 1
ATOM 657 N N . GLY A 1 87 ? -6.693 -27.818 42.133 1.00 91.25 87 GLY A N 1
ATOM 658 C CA . GLY A 1 87 ? -7.114 -27.281 43.427 1.00 91.25 87 GLY A CA 1
ATOM 659 C C . GLY A 1 87 ? -6.098 -26.332 44.071 1.00 91.25 87 GLY A C 1
ATOM 660 O O . GLY A 1 87 ? -6.410 -25.742 45.104 1.00 91.25 87 GLY A O 1
ATOM 661 N N . ASP A 1 88 ? -4.905 -26.167 43.492 1.00 94.81 88 ASP A N 1
ATOM 662 C CA . ASP A 1 88 ? -3.885 -25.275 44.041 1.00 94.81 88 ASP A CA 1
ATOM 663 C C . ASP A 1 88 ? -4.216 -23.790 43.850 1.00 94.81 88 ASP A C 1
ATOM 665 O O . ASP A 1 88 ? -4.905 -23.374 42.912 1.00 94.81 88 ASP A O 1
ATOM 669 N N . THR A 1 89 ? -3.648 -22.981 44.744 1.00 95.00 89 THR A N 1
ATOM 670 C CA . THR A 1 89 ? -3.697 -21.522 44.684 1.00 95.00 89 THR A CA 1
ATOM 671 C C . THR A 1 89 ? -2.339 -20.979 44.258 1.00 95.00 89 THR A C 1
ATOM 673 O O . THR A 1 89 ? -1.309 -21.330 44.844 1.00 95.00 89 THR A O 1
ATOM 676 N N . PHE A 1 90 ? -2.333 -20.088 43.273 1.00 96.00 90 PHE A N 1
ATOM 677 C CA . PHE A 1 90 ? -1.145 -19.345 42.866 1.00 96.00 90 PHE A CA 1
ATOM 678 C C . PHE A 1 90 ? -1.239 -17.894 43.328 1.00 96.00 90 P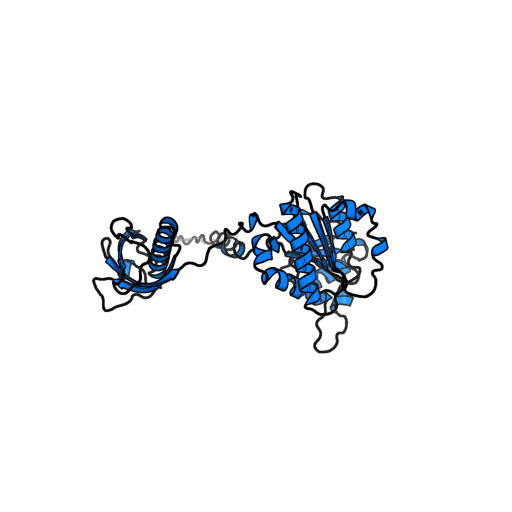HE A C 1
ATOM 680 O O . PHE A 1 90 ? -2.317 -17.302 43.351 1.00 96.00 90 PHE A O 1
ATOM 687 N N . GLY A 1 91 ? -0.101 -17.344 43.737 1.00 95.62 91 GLY A N 1
ATOM 688 C CA . GLY A 1 91 ? 0.035 -15.945 44.095 1.00 95.62 91 GLY A CA 1
ATOM 689 C C . GLY A 1 91 ? 0.409 -15.112 42.880 1.00 95.62 91 GLY A C 1
ATOM 690 O O . GLY A 1 91 ? 1.179 -15.568 42.033 1.00 95.62 91 GLY A O 1
ATOM 691 N N . VAL A 1 92 ? -0.141 -13.905 42.808 1.00 95.56 92 VAL A N 1
ATOM 692 C CA . VAL A 1 92 ? 0.089 -12.939 41.735 1.00 95.56 92 VAL A CA 1
ATOM 693 C C . VAL A 1 92 ? 0.518 -11.612 42.348 1.00 95.56 92 VAL A C 1
ATOM 695 O O . VAL A 1 92 ? -0.107 -11.129 43.295 1.00 95.56 92 VAL A O 1
ATOM 698 N N . TYR A 1 93 ? 1.579 -11.024 41.800 1.00 94.44 93 TYR A N 1
ATOM 699 C CA . TYR A 1 93 ? 1.998 -9.653 42.073 1.00 94.44 93 TYR A CA 1
ATOM 700 C C . TYR A 1 93 ? 2.328 -8.941 40.763 1.00 94.44 93 TYR A C 1
ATOM 702 O O . TYR A 1 93 ? 2.989 -9.501 39.886 1.00 94.44 93 TYR A O 1
ATOM 710 N N . GLY A 1 94 ? 1.875 -7.701 40.636 1.00 92.94 94 GLY A N 1
ATOM 711 C CA . GLY A 1 94 ? 2.055 -6.901 39.437 1.00 92.94 94 GLY A CA 1
ATOM 712 C C . GLY A 1 94 ? 1.403 -5.534 39.562 1.00 92.94 94 GLY A C 1
ATOM 713 O O . GLY A 1 94 ? 0.841 -5.198 40.609 1.00 92.94 94 GLY A O 1
ATOM 714 N N . ASP A 1 95 ? 1.459 -4.781 38.474 1.00 91.31 95 ASP A N 1
ATOM 715 C CA . ASP A 1 95 ? 0.861 -3.457 38.385 1.00 91.31 95 ASP A CA 1
ATOM 716 C C . ASP A 1 95 ? -0.502 -3.534 37.698 1.00 91.31 95 ASP A C 1
ATOM 718 O O . ASP A 1 95 ? -0.706 -4.312 36.763 1.00 91.31 95 ASP A O 1
ATOM 722 N N . VAL A 1 96 ? -1.435 -2.704 38.162 1.00 89.81 96 VAL A N 1
ATOM 723 C CA . VAL A 1 96 ? -2.709 -2.463 37.487 1.00 89.81 96 VAL A CA 1
ATOM 724 C C . VAL A 1 96 ? -2.828 -0.968 37.260 1.00 89.81 96 VAL A C 1
ATOM 726 O O . VAL A 1 96 ? -2.878 -0.184 38.209 1.00 89.81 96 VAL A O 1
ATOM 729 N N . ILE A 1 97 ? -2.851 -0.577 35.994 1.00 87.06 97 ILE A N 1
ATOM 730 C CA . ILE A 1 97 ? -2.974 0.819 35.575 1.00 87.06 97 ILE A CA 1
ATOM 731 C C . ILE A 1 97 ? -4.316 1.031 34.881 1.00 87.06 97 ILE A C 1
ATOM 733 O O . ILE A 1 97 ? -4.931 0.082 34.395 1.00 87.06 97 ILE A O 1
ATOM 737 N N . ALA A 1 98 ? -4.790 2.277 34.835 1.00 83.00 98 ALA A N 1
ATOM 738 C CA . ALA A 1 98 ? -5.946 2.617 34.013 1.00 83.00 98 ALA A CA 1
ATOM 739 C C . ALA A 1 98 ? -5.621 2.287 32.551 1.00 83.00 98 ALA A C 1
ATOM 741 O O . ALA A 1 98 ? -4.593 2.736 32.035 1.00 83.00 98 ALA A O 1
ATOM 742 N N . ALA A 1 99 ? -6.470 1.491 31.901 1.00 71.06 99 ALA A N 1
ATOM 743 C CA . ALA A 1 99 ? -6.281 1.213 30.489 1.00 71.06 99 ALA A CA 1
ATOM 744 C C . ALA A 1 99 ? -6.493 2.524 29.723 1.00 71.06 99 ALA A C 1
ATOM 746 O O . ALA A 1 99 ? -7.487 3.217 29.973 1.00 71.06 99 ALA A O 1
ATOM 747 N N . PRO A 1 100 ? -5.596 2.883 28.790 1.00 58.59 100 PRO A N 1
ATOM 748 C CA . PRO A 1 100 ? -5.897 3.952 27.852 1.00 58.59 100 PRO A CA 1
ATOM 749 C C . PRO A 1 100 ? -7.203 3.609 27.124 1.00 58.59 100 PRO A C 1
ATOM 751 O O . PRO A 1 100 ? -7.457 2.437 26.836 1.00 58.59 100 PRO A O 1
ATOM 754 N N . GLU A 1 101 ? -8.042 4.610 26.839 1.00 49.69 101 GLU A N 1
ATOM 755 C CA . GLU A 1 101 ? -9.274 4.409 26.070 1.00 49.69 101 GLU A CA 1
ATOM 756 C C . GLU A 1 101 ? -8.951 3.657 24.771 1.00 49.69 101 GLU A C 1
ATOM 758 O O . GLU A 1 101 ? -8.357 4.208 23.840 1.00 49.69 101 GLU A O 1
ATOM 763 N N . ARG A 1 102 ? -9.335 2.376 24.692 1.00 49.97 102 ARG A N 1
ATOM 764 C CA . ARG A 1 102 ? -9.308 1.631 23.434 1.00 49.97 102 ARG A CA 1
ATOM 765 C C . ARG A 1 102 ? -10.414 2.211 22.565 1.00 49.97 102 ARG A C 1
ATOM 767 O O . ARG A 1 102 ? -11.576 1.829 22.680 1.00 49.97 102 ARG A O 1
ATOM 774 N N . GLN A 1 103 ? -10.048 3.162 21.710 1.00 49.78 103 GLN A N 1
ATOM 775 C CA . GLN A 1 103 ? -10.915 3.573 20.614 1.00 49.78 103 GLN A CA 1
ATOM 776 C C . GLN A 1 103 ? -11.263 2.314 19.807 1.00 49.78 103 GLN A C 1
ATOM 778 O O . GLN A 1 103 ? -10.354 1.520 19.538 1.00 49.78 103 GLN A O 1
ATOM 783 N N . PRO A 1 104 ? -12.541 2.088 19.454 1.00 46.28 104 PRO A N 1
ATOM 784 C CA . PRO A 1 104 ? -12.915 0.957 18.620 1.00 46.28 104 PRO A CA 1
ATOM 785 C C . PRO A 1 104 ? -12.100 1.023 17.327 1.00 46.28 104 PRO A C 1
ATOM 787 O O . PRO A 1 104 ? -12.207 1.977 16.557 1.00 46.28 104 PRO A O 1
ATOM 790 N N . GLN A 1 105 ? -11.219 0.044 17.134 1.00 59.44 105 GLN A N 1
ATOM 791 C CA . GLN A 1 105 ? -10.429 -0.072 15.919 1.00 59.44 105 GLN A CA 1
ATOM 792 C C . GLN A 1 105 ? -11.289 -0.792 14.888 1.00 59.44 105 GLN A C 1
ATOM 794 O O . GLN A 1 105 ? -11.750 -1.905 15.135 1.00 59.44 105 GLN A O 1
ATOM 799 N N . ILE A 1 106 ? -11.521 -0.142 13.749 1.00 68.62 106 ILE A N 1
ATOM 800 C CA . ILE A 1 106 ? -12.115 -0.786 12.577 1.00 68.62 106 ILE A CA 1
ATOM 801 C C . ILE A 1 106 ? -11.210 -1.983 12.224 1.00 68.62 106 ILE A C 1
ATOM 803 O O . ILE A 1 106 ? -9.993 -1.775 12.116 1.00 68.62 106 ILE A O 1
ATOM 807 N N . PRO A 1 107 ? -11.739 -3.215 12.086 1.00 71.81 107 PRO A N 1
ATOM 808 C CA . PRO A 1 107 ? -10.950 -4.360 11.635 1.00 71.81 107 PRO A CA 1
ATOM 809 C C . PRO A 1 107 ? -10.203 -4.017 10.342 1.00 71.81 107 PRO A C 1
ATOM 811 O O . PRO A 1 107 ? -10.767 -3.342 9.486 1.00 71.81 107 PRO A O 1
ATOM 814 N N . GLU A 1 108 ? -8.961 -4.480 10.160 1.00 73.38 108 GLU A N 1
ATOM 815 C CA . GLU A 1 108 ? -8.187 -4.198 8.932 1.00 73.38 108 GLU A CA 1
ATOM 816 C C . GLU A 1 108 ? -8.988 -4.519 7.657 1.00 73.38 108 GLU A C 1
ATOM 818 O O . GLU A 1 108 ? -9.016 -3.730 6.718 1.00 73.38 108 GLU A O 1
ATOM 823 N N . SER A 1 109 ? -9.765 -5.603 7.651 1.00 74.62 109 SER A N 1
ATOM 824 C CA . SER A 1 109 ? -10.632 -5.972 6.524 1.00 74.62 109 SER A CA 1
ATOM 825 C C . SER A 1 109 ? -11.724 -4.946 6.180 1.00 74.62 109 SER A C 1
ATOM 827 O O . SER A 1 109 ? -12.210 -4.938 5.052 1.00 74.62 109 SER A O 1
ATOM 829 N N . GLU A 1 110 ? -12.126 -4.107 7.135 1.00 81.75 110 GLU A N 1
ATOM 830 C CA . GLU A 1 110 ? -13.169 -3.084 6.985 1.00 81.75 110 GLU A CA 1
ATOM 831 C C . GLU A 1 110 ? -12.593 -1.684 6.712 1.00 81.75 110 GLU A C 1
ATOM 833 O O . GLU A 1 110 ? -13.337 -0.766 6.362 1.00 81.75 110 GLU A O 1
ATOM 838 N N . LYS A 1 111 ? -11.271 -1.504 6.836 1.00 89.12 111 LYS A N 1
ATOM 839 C CA . LYS A 1 111 ? -10.610 -0.239 6.500 1.00 89.12 111 LYS A CA 1
ATOM 840 C C . LYS A 1 111 ? -10.569 -0.035 4.990 1.00 89.12 111 LYS A C 1
ATOM 842 O O . LYS A 1 111 ? -10.332 -0.968 4.220 1.00 89.12 111 LYS A O 1
ATOM 847 N N . LEU A 1 112 ? -10.729 1.219 4.569 1.00 90.88 112 LEU A N 1
ATOM 848 C CA . LEU A 1 112 ? -10.689 1.599 3.160 1.00 90.88 112 LEU A CA 1
ATOM 849 C C . LEU A 1 112 ? -9.269 1.387 2.596 1.00 90.88 112 LEU A C 1
ATOM 851 O O . LEU A 1 112 ? -8.320 1.996 3.107 1.00 90.88 112 LEU A O 1
ATOM 855 N N . PRO A 1 113 ? -9.086 0.540 1.565 1.00 92.44 113 PRO A N 1
ATOM 856 C CA . PRO A 1 113 ? -7.767 0.275 1.005 1.00 92.44 113 PRO A CA 1
ATOM 857 C C . PRO A 1 113 ? -7.212 1.464 0.213 1.00 92.44 113 PRO A C 1
ATOM 859 O O . PRO A 1 113 ? -7.900 2.068 -0.615 1.00 92.44 113 PRO A O 1
ATOM 862 N N . VAL A 1 114 ? -5.924 1.729 0.423 1.00 91.44 114 VAL A N 1
ATOM 863 C CA . VAL A 1 114 ? -5.128 2.733 -0.287 1.00 91.44 114 VAL A CA 1
ATOM 864 C C . VAL A 1 114 ? -4.027 2.040 -1.083 1.00 91.44 114 VAL A C 1
ATOM 866 O O . VAL A 1 114 ? -3.183 1.355 -0.510 1.00 91.44 114 VAL A O 1
ATOM 869 N N . THR A 1 115 ? -4.006 2.227 -2.399 1.00 91.62 115 THR A N 1
ATOM 870 C CA . THR A 1 115 ? -2.956 1.701 -3.284 1.00 91.62 115 THR A CA 1
ATOM 871 C C . THR A 1 115 ? -2.089 2.847 -3.788 1.00 91.62 115 THR A C 1
ATOM 873 O O . THR A 1 115 ? -2.606 3.822 -4.333 1.00 91.62 115 THR A O 1
ATOM 876 N N . ILE A 1 116 ? -0.769 2.727 -3.654 1.00 91.25 116 ILE A N 1
ATOM 877 C CA . ILE A 1 116 ? 0.178 3.702 -4.210 1.00 91.25 116 ILE A CA 1
ATOM 878 C C . ILE A 1 116 ? 0.609 3.222 -5.592 1.00 91.25 116 ILE A C 1
ATOM 880 O O . ILE A 1 116 ? 1.109 2.110 -5.733 1.00 91.25 116 ILE A O 1
ATOM 884 N N . LEU A 1 117 ? 0.441 4.066 -6.604 1.00 91.81 117 LEU A N 1
ATOM 885 C CA . LEU A 1 117 ? 0.883 3.833 -7.969 1.00 91.81 117 LEU A CA 1
ATOM 886 C C . LEU A 1 117 ? 2.124 4.679 -8.270 1.00 91.81 117 LEU A C 1
ATOM 888 O O . LEU A 1 117 ? 2.057 5.906 -8.325 1.00 91.81 117 LEU A O 1
ATOM 892 N N . THR A 1 118 ? 3.252 4.015 -8.502 1.00 92.06 118 THR A N 1
ATOM 893 C CA . THR A 1 118 ? 4.544 4.651 -8.778 1.00 92.06 118 THR A CA 1
ATOM 894 C C . THR A 1 118 ? 5.220 4.054 -10.016 1.00 92.06 118 THR A C 1
ATOM 896 O O . THR A 1 118 ? 4.662 3.198 -10.706 1.00 92.06 118 THR A O 1
ATOM 899 N N . GLY A 1 119 ? 6.403 4.555 -10.363 1.00 91.50 119 GLY A N 1
ATOM 900 C CA . GLY A 1 119 ? 7.186 4.127 -11.521 1.00 91.50 119 GLY A CA 1
ATOM 901 C C . GLY A 1 119 ? 7.719 5.294 -12.342 1.00 91.50 119 GLY A C 1
ATOM 902 O O . GLY A 1 119 ? 7.095 6.355 -12.405 1.00 91.50 119 GLY A O 1
ATOM 903 N N . PHE A 1 120 ? 8.850 5.077 -13.010 1.00 90.94 120 PHE A N 1
ATOM 904 C CA . PHE A 1 120 ? 9.625 6.118 -13.687 1.00 90.94 120 PHE A CA 1
ATOM 905 C C . PHE A 1 120 ? 8.815 6.945 -14.710 1.00 90.94 120 PHE A C 1
ATOM 907 O O . PHE A 1 120 ? 7.761 6.511 -15.199 1.00 90.94 120 PHE A O 1
ATOM 914 N N . LEU A 1 121 ? 9.281 8.156 -15.058 1.00 87.88 121 LEU A N 1
ATOM 915 C CA . LEU A 1 121 ? 8.569 9.008 -16.025 1.00 87.88 121 LEU A CA 1
ATOM 916 C C . LEU A 1 121 ? 8.333 8.270 -17.345 1.00 87.88 121 LEU A C 1
ATOM 918 O O . LEU A 1 121 ? 9.210 7.584 -17.873 1.00 87.88 121 LEU A O 1
ATOM 922 N N . GLY A 1 122 ? 7.124 8.423 -17.882 1.00 88.44 122 GLY A N 1
ATOM 923 C CA . GLY A 1 122 ? 6.726 7.785 -19.131 1.00 88.44 122 GLY A CA 1
ATOM 924 C C . GLY A 1 122 ? 6.425 6.287 -19.031 1.00 88.44 122 GLY A C 1
ATOM 925 O O . GLY A 1 122 ? 6.075 5.701 -20.053 1.00 88.44 122 GLY A O 1
ATOM 926 N N . ALA A 1 123 ? 6.479 5.647 -17.854 1.00 92.94 123 ALA A N 1
ATOM 927 C CA . ALA A 1 123 ? 6.160 4.218 -17.718 1.00 92.94 123 ALA A CA 1
ATOM 928 C C . ALA A 1 123 ? 4.697 3.855 -18.052 1.00 92.94 123 ALA A C 1
ATOM 930 O O . ALA A 1 123 ? 4.389 2.704 -18.373 1.00 92.94 123 ALA A O 1
ATOM 931 N N . GLY A 1 124 ? 3.805 4.850 -18.057 1.00 90.75 124 GLY A N 1
ATOM 932 C CA . GLY A 1 124 ? 2.385 4.690 -18.374 1.00 90.75 124 GLY A CA 1
ATOM 933 C C . GLY A 1 124 ? 1.476 4.598 -17.147 1.00 90.75 124 GLY A C 1
ATOM 934 O O . GLY A 1 124 ? 0.423 3.977 -17.249 1.00 90.75 124 GLY A O 1
ATOM 935 N N . LYS A 1 125 ? 1.868 5.203 -16.014 1.00 91.62 125 LYS A N 1
ATOM 936 C CA . LYS A 1 125 ? 1.057 5.302 -14.783 1.00 91.62 125 LYS A CA 1
ATOM 937 C C . LYS A 1 125 ? -0.309 5.929 -15.053 1.00 91.62 125 LYS A C 1
ATOM 939 O O . LYS A 1 125 ? -1.318 5.254 -14.908 1.00 91.62 125 LYS A O 1
ATOM 944 N N . THR A 1 126 ? -0.324 7.134 -15.612 1.00 83.06 126 THR A N 1
ATOM 945 C CA . THR A 1 126 ? -1.545 7.849 -15.994 1.00 83.06 126 THR A CA 1
ATOM 946 C C . THR A 1 126 ? -2.388 7.064 -17.003 1.00 83.06 126 THR A C 1
ATOM 948 O O . THR A 1 126 ? -3.613 7.050 -16.933 1.00 83.06 126 THR A O 1
ATOM 951 N N . THR A 1 127 ? -1.762 6.351 -17.950 1.00 86.38 127 THR A N 1
ATOM 952 C CA . THR A 1 127 ? -2.490 5.469 -18.884 1.00 86.38 127 THR A CA 1
ATOM 953 C C . THR A 1 127 ? -3.172 4.313 -18.157 1.00 86.38 127 THR A C 1
ATOM 955 O O . THR A 1 127 ? -4.326 4.011 -18.454 1.00 86.38 127 THR A O 1
ATOM 958 N N . LEU A 1 128 ? -2.477 3.681 -17.208 1.00 88.94 128 LEU A N 1
ATOM 959 C CA . LEU A 1 128 ? -3.045 2.639 -16.362 1.00 88.94 128 LEU A CA 1
ATOM 960 C C . LEU A 1 128 ? -4.190 3.195 -15.511 1.00 88.94 128 LEU A C 1
ATOM 962 O O . LEU A 1 128 ? -5.273 2.626 -15.543 1.00 88.94 128 LEU A O 1
ATOM 966 N N . LEU A 1 129 ? -3.984 4.307 -14.802 1.00 87.31 129 LEU A N 1
ATOM 967 C CA . LEU A 1 129 ? -5.006 4.923 -13.955 1.00 87.31 129 LEU A CA 1
ATOM 968 C C . LEU A 1 129 ? -6.279 5.238 -14.756 1.00 87.31 129 LEU A C 1
ATOM 970 O O . LEU A 1 129 ? -7.380 4.882 -14.347 1.00 87.31 129 LEU A O 1
ATOM 974 N N . ASN A 1 130 ? -6.128 5.807 -15.953 1.00 81.38 130 ASN A N 1
ATOM 975 C CA . ASN A 1 130 ? -7.253 6.058 -16.853 1.00 81.38 130 ASN A CA 1
ATOM 976 C C . ASN A 1 130 ? -7.981 4.775 -17.265 1.00 81.38 130 ASN A C 1
ATOM 978 O O . ASN A 1 130 ? -9.209 4.733 -17.271 1.00 81.38 130 ASN A O 1
ATOM 982 N N . TYR A 1 131 ? -7.235 3.730 -17.621 1.00 84.44 131 TYR A N 1
ATOM 983 C CA . TYR A 1 131 ? -7.817 2.432 -17.953 1.00 84.44 131 TYR A CA 1
ATOM 984 C C . TYR A 1 131 ? -8.604 1.854 -16.764 1.00 84.44 131 TYR A C 1
ATOM 986 O O . TYR A 1 131 ? -9.716 1.363 -16.947 1.00 84.44 131 TYR A O 1
ATOM 994 N N . ILE A 1 132 ? -8.069 1.978 -15.547 1.00 84.50 132 ILE A N 1
ATOM 995 C CA . ILE A 1 132 ? -8.725 1.532 -14.314 1.00 84.50 132 ILE A CA 1
ATOM 996 C C . ILE A 1 132 ? -10.067 2.242 -14.118 1.00 84.50 132 ILE A C 1
ATOM 998 O O . ILE A 1 132 ? -11.081 1.573 -13.936 1.00 84.50 132 ILE A O 1
ATOM 1002 N N . LEU A 1 133 ? -10.082 3.574 -14.199 1.00 82.31 133 LEU A N 1
ATOM 1003 C CA . LEU A 1 133 ? -11.294 4.372 -13.992 1.00 82.31 133 LEU A CA 1
ATOM 1004 C C . LEU A 1 133 ? -12.367 4.131 -15.069 1.00 82.31 133 LEU A C 1
ATOM 1006 O O . LEU A 1 133 ? -13.548 4.345 -14.817 1.00 82.31 133 LEU A O 1
ATOM 1010 N N . GLN A 1 134 ? -11.977 3.700 -16.273 1.00 79.88 134 GLN A N 1
ATOM 1011 C CA . GLN A 1 134 ? -12.911 3.429 -17.374 1.00 79.88 134 GLN A CA 1
ATOM 1012 C C . GLN A 1 134 ? -13.514 2.022 -17.324 1.00 79.88 134 GLN A C 1
ATOM 1014 O O . GLN A 1 134 ? -14.712 1.846 -17.568 1.00 79.88 134 GLN A O 1
ATOM 1019 N N . GLU A 1 135 ? -12.681 1.018 -17.054 1.00 73.69 135 GLU A N 1
ATOM 1020 C CA . GLU A 1 135 ? -13.074 -0.391 -17.139 1.00 73.69 135 GLU A CA 1
ATOM 1021 C C . GLU A 1 135 ? -13.653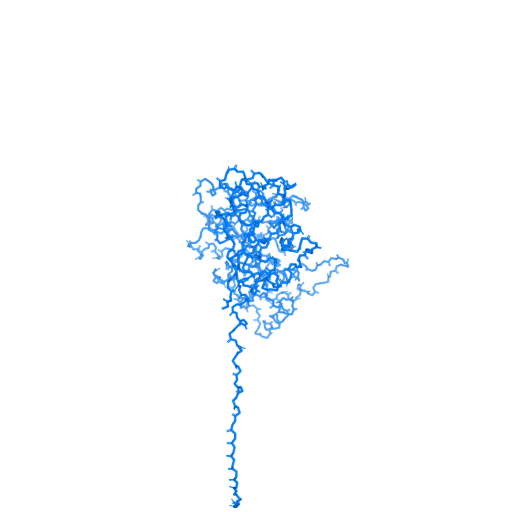 -0.917 -15.822 1.00 73.69 135 GLU A C 1
ATOM 1023 O O . GLU A 1 135 ? -14.511 -1.800 -15.832 1.00 73.69 135 GLU A O 1
ATOM 1028 N N . GLN A 1 136 ? -13.228 -0.369 -14.680 1.00 69.81 136 GLN A N 1
ATOM 1029 C CA . GLN A 1 136 ? -13.736 -0.770 -13.372 1.00 69.81 136 GLN A CA 1
ATOM 1030 C C . GLN A 1 136 ? -14.933 0.111 -12.991 1.00 69.81 136 GLN A C 1
ATOM 1032 O O . GLN A 1 136 ? -14.780 1.265 -12.605 1.00 69.81 136 GLN A O 1
ATOM 1037 N N . LYS A 1 137 ? -16.144 -0.444 -13.121 1.00 71.06 137 LYS A N 1
ATOM 1038 C CA . LYS A 1 137 ? -17.404 0.251 -12.785 1.00 71.06 137 LYS A CA 1
ATOM 1039 C C . LYS A 1 137 ? -18.057 -0.230 -11.490 1.00 71.06 137 LYS A C 1
ATOM 1041 O O . LYS A 1 137 ? -19.062 0.336 -11.068 1.00 71.06 137 LYS A O 1
ATOM 1046 N N . GLU A 1 138 ? -17.535 -1.296 -10.895 1.00 76.44 138 GLU A N 1
ATOM 1047 C CA . GLU A 1 138 ? -18.139 -1.954 -9.730 1.00 76.44 138 GLU A CA 1
ATOM 1048 C C . GLU A 1 138 ? -17.667 -1.346 -8.404 1.00 76.44 138 GLU A C 1
ATOM 1050 O O . GLU A 1 138 ? -18.390 -1.406 -7.413 1.00 76.44 138 GLU A O 1
ATOM 1055 N N . LYS A 1 139 ? -16.470 -0.750 -8.393 1.00 81.19 139 LYS A N 1
ATOM 1056 C CA . LYS A 1 139 ? -15.855 -0.066 -7.259 1.00 81.19 139 LYS A CA 1
ATOM 1057 C C . LYS A 1 139 ? -15.828 1.435 -7.509 1.00 81.19 139 LYS A C 1
ATOM 1059 O O . LYS A 1 139 ? -15.485 1.902 -8.594 1.00 81.19 139 LYS A O 1
ATOM 1064 N N . LYS A 1 140 ? -16.130 2.197 -6.467 1.00 85.75 140 LYS A N 1
ATOM 1065 C CA . LYS A 1 140 ? -15.992 3.650 -6.439 1.00 85.75 140 LYS A CA 1
ATOM 1066 C C . LYS A 1 140 ? -14.583 4.025 -6.011 1.00 85.75 140 LYS A C 1
ATOM 1068 O O . LYS A 1 140 ? -14.205 3.823 -4.860 1.00 85.75 140 LYS A O 1
ATOM 1073 N N . ILE A 1 141 ? -13.798 4.539 -6.952 1.00 86.94 141 ILE A N 1
ATOM 1074 C CA . ILE A 1 141 ? -12.386 4.857 -6.737 1.00 86.94 141 ILE A CA 1
ATOM 1075 C C . ILE A 1 141 ? -12.232 6.367 -6.558 1.00 86.94 141 ILE A C 1
ATOM 1077 O O . ILE A 1 141 ? -12.716 7.150 -7.381 1.00 86.94 141 ILE A O 1
ATOM 1081 N N . ALA A 1 142 ? -11.541 6.761 -5.491 1.00 87.88 142 ALA A N 1
ATOM 1082 C CA . ALA A 1 142 ? -11.022 8.109 -5.320 1.00 87.88 142 ALA A CA 1
ATOM 1083 C C . ALA A 1 142 ? -9.540 8.152 -5.695 1.00 87.88 142 ALA A C 1
ATOM 1085 O O . ALA A 1 142 ? -8.790 7.216 -5.410 1.00 87.88 142 ALA A O 1
ATOM 1086 N N . VAL A 1 143 ? -9.120 9.239 -6.334 1.00 85.88 143 VAL A N 1
ATOM 1087 C CA . VAL A 1 143 ? -7.752 9.407 -6.825 1.00 85.88 143 VAL A CA 1
ATOM 1088 C C . VAL A 1 143 ? -7.111 10.624 -6.176 1.00 85.88 143 VAL A C 1
ATOM 1090 O O . VAL A 1 143 ? -7.719 11.694 -6.117 1.00 85.88 143 VAL A O 1
ATOM 1093 N N . ILE A 1 144 ? -5.875 10.449 -5.713 1.00 84.12 144 ILE A N 1
ATOM 1094 C CA . ILE A 1 144 ? -4.982 11.539 -5.327 1.00 84.12 144 ILE A CA 1
ATOM 1095 C C . ILE A 1 144 ? -3.846 11.598 -6.344 1.00 84.12 144 ILE A C 1
ATOM 1097 O O . ILE A 1 144 ? -3.106 10.626 -6.501 1.00 84.12 144 ILE A O 1
ATOM 1101 N N . GLU A 1 145 ? -3.699 12.737 -7.009 1.00 75.00 145 GLU A N 1
ATOM 1102 C CA . GLU A 1 145 ? -2.571 13.011 -7.898 1.00 75.00 145 GLU A CA 1
ATOM 1103 C C . GLU A 1 145 ? -1.536 13.842 -7.135 1.00 75.00 145 GLU A C 1
ATOM 1105 O O . GLU A 1 145 ? -1.824 14.949 -6.676 1.00 75.00 145 GLU A O 1
ATOM 1110 N N . ASN A 1 146 ? -0.339 13.282 -6.963 1.00 65.50 146 ASN A N 1
ATOM 1111 C CA . ASN A 1 146 ? 0.788 13.958 -6.334 1.00 65.50 146 ASN A CA 1
ATOM 1112 C C . ASN A 1 146 ? 1.807 14.348 -7.416 1.00 65.50 146 ASN A C 1
ATOM 1114 O O . ASN A 1 146 ? 2.609 13.505 -7.838 1.00 65.50 146 ASN A O 1
ATOM 1118 N N . GLU A 1 147 ? 1.765 15.608 -7.868 1.00 58.78 147 GLU A N 1
ATOM 1119 C CA . GLU A 1 147 ? 2.773 16.207 -8.750 1.00 58.78 147 GLU A CA 1
ATOM 1120 C C . GLU A 1 147 ? 3.968 16.782 -7.946 1.00 58.78 147 GLU A C 1
ATOM 1122 O O . GLU A 1 147 ? 3.838 17.331 -6.860 1.00 58.78 147 GLU A O 1
ATOM 1127 N N . PHE A 1 148 ? 5.173 16.618 -8.484 1.00 44.41 148 PHE A N 1
ATOM 1128 C CA . PHE A 1 148 ? 6.481 17.013 -7.956 1.00 44.41 148 PHE A CA 1
ATOM 1129 C C . PHE A 1 148 ? 7.331 17.378 -9.182 1.00 44.41 148 PHE A C 1
ATOM 1131 O O . PHE A 1 148 ? 7.761 16.479 -9.912 1.00 44.41 148 PHE A O 1
ATOM 1138 N N . GLY A 1 149 ? 7.591 18.671 -9.401 1.00 37.25 149 GLY A N 1
ATOM 1139 C CA . GLY A 1 149 ? 8.456 19.179 -10.482 1.00 37.25 149 GLY A CA 1
ATOM 1140 C C . GLY A 1 149 ? 7.723 19.991 -11.561 1.00 37.25 149 GLY A C 1
ATOM 1141 O O . GLY A 1 149 ? 6.504 19.945 -11.647 1.00 37.25 149 GLY A O 1
ATOM 1142 N N . GLU A 1 150 ? 8.473 20.787 -12.340 1.00 30.92 150 GLU A N 1
ATOM 1143 C CA . GLU A 1 150 ? 7.959 21.792 -13.294 1.00 30.92 150 GLU A CA 1
ATOM 1144 C C . GLU A 1 150 ? 6.923 21.234 -14.289 1.00 30.92 150 GLU A C 1
ATOM 1146 O O . GLU A 1 150 ? 7.209 20.271 -14.994 1.00 30.92 150 GLU A O 1
ATOM 1151 N N . VAL A 1 151 ? 5.762 21.906 -14.335 1.00 35.50 151 VAL A N 1
ATOM 1152 C CA . VAL A 1 151 ? 4.676 21.890 -15.340 1.00 35.50 151 VAL A CA 1
ATOM 1153 C C . VAL A 1 151 ? 4.541 20.588 -16.138 1.00 35.50 151 VAL A C 1
ATOM 1155 O O . VAL A 1 151 ? 5.290 20.331 -17.084 1.00 35.50 151 VAL A O 1
ATOM 1158 N N . SER A 1 152 ? 3.517 19.798 -15.814 1.00 40.09 152 SER A N 1
ATOM 1159 C CA . SER A 1 152 ? 3.242 18.553 -16.515 1.00 40.09 152 SER A CA 1
ATOM 1160 C C . SER A 1 152 ? 2.860 18.785 -17.986 1.00 40.09 152 SER A C 1
ATOM 1162 O O . SER A 1 152 ? 2.070 19.650 -18.360 1.00 40.09 152 SER A O 1
ATOM 1164 N N . ILE A 1 153 ? 3.436 17.954 -18.855 1.00 38.16 153 ILE A N 1
ATOM 1165 C CA . ILE A 1 153 ? 2.977 17.742 -20.238 1.00 38.16 153 ILE A CA 1
ATOM 1166 C C . ILE A 1 153 ? 1.699 16.859 -20.231 1.00 38.16 153 ILE A C 1
ATOM 1168 O O . ILE A 1 153 ? 1.072 16.636 -21.269 1.00 38.16 153 ILE A O 1
ATOM 1172 N N . ASP A 1 154 ? 1.287 16.370 -19.054 1.00 50.28 154 ASP A N 1
ATOM 1173 C CA . ASP A 1 154 ? 0.224 15.380 -18.857 1.00 50.28 154 ASP A CA 1
ATOM 1174 C C . ASP A 1 154 ? -1.199 15.973 -18.810 1.00 50.28 154 ASP A C 1
ATOM 1176 O O . ASP A 1 154 ? -2.167 15.224 -18.993 1.00 50.28 154 ASP A O 1
ATOM 1180 N N . ASP A 1 155 ? -1.341 17.305 -18.741 1.00 46.22 155 ASP A N 1
ATOM 1181 C CA . ASP A 1 155 ? -2.617 18.036 -18.898 1.00 46.22 155 ASP A CA 1
ATOM 1182 C C . ASP A 1 155 ? -3.381 17.642 -20.185 1.00 46.22 155 ASP A C 1
ATOM 1184 O O . ASP A 1 155 ? -4.611 17.700 -20.258 1.00 46.22 155 ASP A O 1
ATOM 1188 N N . ALA A 1 156 ? -2.664 17.202 -21.228 1.00 43.09 156 ALA A N 1
ATOM 1189 C CA . ALA A 1 156 ? -3.258 16.779 -22.497 1.00 43.09 156 ALA A CA 1
ATOM 1190 C C . ALA A 1 156 ? -3.808 15.336 -22.487 1.00 43.09 156 ALA A C 1
ATOM 1192 O O . ALA A 1 156 ? -4.671 15.001 -23.305 1.00 43.09 156 ALA A O 1
ATOM 1193 N N . LEU A 1 157 ? -3.325 14.460 -21.595 1.00 48.12 157 LEU A N 1
ATOM 1194 C CA . LEU A 1 157 ? -3.764 13.057 -21.509 1.00 48.12 157 LEU A CA 1
ATOM 1195 C C . LEU A 1 157 ? -4.941 12.886 -20.534 1.00 48.12 157 LEU A C 1
ATOM 1197 O O . LEU A 1 157 ? -5.857 12.091 -20.805 1.00 48.12 157 LEU A O 1
ATOM 1201 N N . LEU A 1 158 ? -4.965 13.694 -19.471 1.00 51.34 158 LEU A N 1
ATOM 1202 C CA . LEU A 1 158 ? -6.042 13.814 -18.486 1.00 51.34 158 LEU A CA 1
ATOM 1203 C C . LEU A 1 158 ? -7.012 14.943 -18.874 1.00 51.34 158 LEU A C 1
ATOM 1205 O O . LEU A 1 158 ? -7.143 15.962 -18.210 1.00 51.34 158 LEU A O 1
ATOM 1209 N N . THR A 1 159 ? -7.737 14.779 -19.982 1.00 51.78 159 THR A N 1
ATOM 1210 C CA . THR A 1 159 ? -8.835 15.700 -20.332 1.00 51.78 159 THR A CA 1
ATOM 1211 C C . THR A 1 159 ? -9.825 15.819 -19.166 1.00 51.78 159 THR A C 1
ATOM 1213 O O . THR A 1 159 ? -10.279 14.786 -18.674 1.00 51.78 159 THR A O 1
ATOM 1216 N N . ARG A 1 160 ? -10.208 17.050 -18.782 1.00 48.94 160 ARG A N 1
ATOM 1217 C CA . ARG A 1 160 ? -11.202 17.390 -17.732 1.00 48.94 160 ARG A CA 1
ATOM 1218 C C . ARG A 1 160 ? -12.453 16.494 -17.702 1.00 48.94 160 ARG A C 1
ATOM 1220 O O . ARG A 1 160 ? -12.979 16.231 -16.628 1.00 48.94 160 ARG A O 1
ATOM 1227 N N . ASP A 1 161 ? -12.883 15.972 -18.848 1.00 50.47 161 ASP A N 1
ATOM 1228 C CA . ASP A 1 161 ? -14.019 15.047 -18.973 1.00 50.47 161 ASP A CA 1
ATOM 1229 C C . ASP A 1 161 ? -13.802 13.672 -18.302 1.00 50.47 161 ASP A C 1
ATOM 1231 O O . ASP A 1 161 ? -14.762 12.960 -18.019 1.00 50.47 161 ASP A O 1
ATOM 1235 N N . LYS A 1 162 ? -12.550 13.267 -18.048 1.00 51.56 162 LYS A N 1
ATOM 1236 C CA . LYS A 1 162 ? -12.180 11.936 -17.529 1.00 51.56 162 LYS A CA 1
ATOM 1237 C C . LYS A 1 162 ? -12.031 11.906 -16.008 1.00 51.56 162 LYS A C 1
ATOM 1239 O O . LYS A 1 162 ? -12.365 10.897 -15.395 1.00 51.56 162 LYS A O 1
ATOM 1244 N N . LEU A 1 163 ? -11.639 13.030 -15.402 1.00 53.38 163 LEU A N 1
ATOM 1245 C CA . LEU A 1 163 ? -11.670 13.234 -13.946 1.00 53.38 163 LEU A CA 1
ATOM 1246 C C . LEU A 1 163 ? -13.106 13.189 -13.389 1.00 53.38 163 LEU A C 1
ATOM 1248 O O . LEU A 1 163 ? -13.292 12.931 -12.207 1.00 53.38 163 LEU A O 1
ATOM 1252 N N . ALA A 1 164 ? -14.124 13.358 -14.243 1.00 53.69 164 ALA A N 1
ATOM 1253 C CA . ALA A 1 164 ? -15.531 13.172 -13.888 1.00 53.69 164 ALA A CA 1
ATOM 1254 C C . ALA A 1 164 ? -15.936 11.699 -13.658 1.00 53.69 164 ALA A C 1
ATOM 1256 O O . ALA A 1 164 ? -17.042 11.447 -13.187 1.00 53.69 164 ALA A O 1
ATOM 1257 N N . MET A 1 165 ? -15.089 10.727 -14.029 1.00 58.03 165 MET A N 1
ATOM 1258 C CA . MET A 1 165 ? -15.376 9.295 -13.843 1.00 58.03 165 MET A CA 1
ATOM 1259 C C . MET A 1 165 ? -14.900 8.760 -12.490 1.00 58.03 165 MET A C 1
ATOM 1261 O O . MET A 1 165 ? -15.441 7.766 -12.008 1.00 58.03 165 MET A O 1
ATOM 1265 N N . ALA A 1 166 ? -13.910 9.411 -11.874 1.00 56.44 166 ALA A N 1
ATOM 1266 C CA . ALA A 1 166 ? -13.571 9.154 -10.482 1.00 56.44 166 ALA A CA 1
ATOM 1267 C C . ALA A 1 166 ? -14.664 9.739 -9.581 1.00 56.44 166 ALA A C 1
ATOM 1269 O O . ALA A 1 166 ? -15.196 10.813 -9.856 1.00 56.44 166 ALA A O 1
ATOM 1270 N N . GLU A 1 167 ? -14.976 9.054 -8.479 1.00 66.88 167 GLU A N 1
ATOM 1271 C CA . GLU A 1 167 ? -15.959 9.565 -7.512 1.00 66.88 167 GLU A CA 1
ATOM 1272 C C . GLU A 1 167 ? -15.444 10.860 -6.863 1.00 66.88 167 GLU A C 1
ATOM 1274 O O . GLU A 1 167 ? -16.197 11.794 -6.589 1.00 66.88 167 GLU A O 1
ATOM 1279 N N . LYS A 1 168 ? -14.123 10.930 -6.666 1.00 63.75 168 LYS A N 1
ATOM 1280 C CA . LYS A 1 168 ? -13.420 12.122 -6.207 1.00 63.75 168 LYS A CA 1
ATOM 1281 C C . LYS A 1 168 ? -12.001 12.141 -6.759 1.00 63.75 168 LYS A C 1
ATOM 1283 O O . LYS A 1 168 ? -11.295 11.138 -6.692 1.00 63.75 168 LYS A O 1
ATOM 1288 N N . VAL A 1 169 ? -11.578 13.308 -7.230 1.00 61.12 169 VAL A N 1
ATOM 1289 C CA . VAL A 1 169 ? -10.176 13.602 -7.534 1.00 61.12 169 VAL A CA 1
ATOM 1290 C C . VAL A 1 169 ? -9.721 14.706 -6.596 1.00 61.12 169 VAL A C 1
ATOM 1292 O O . VAL A 1 169 ? -10.390 15.738 -6.479 1.00 61.12 169 VAL A O 1
ATOM 1295 N N . VAL A 1 170 ? -8.606 14.472 -5.914 1.00 59.56 170 VAL A N 1
ATOM 1296 C CA . VAL A 1 170 ? -7.879 15.495 -5.167 1.00 59.56 170 VAL A CA 1
ATOM 1297 C C . VAL A 1 170 ? -6.534 15.691 -5.856 1.00 59.56 170 VAL A C 1
ATOM 1299 O O . VAL A 1 170 ? -5.731 14.765 -5.933 1.00 59.56 170 VAL A O 1
ATOM 1302 N N . VAL A 1 171 ? -6.309 16.895 -6.372 1.00 57.12 171 VAL A N 1
ATOM 1303 C CA . VAL A 1 171 ? -5.021 17.296 -6.948 1.00 57.12 171 VAL A CA 1
ATOM 1304 C C . VAL A 1 171 ? -4.249 18.033 -5.860 1.00 57.12 171 VAL A C 1
ATOM 1306 O O . VAL A 1 171 ? -4.790 18.961 -5.255 1.00 57.12 171 VAL A O 1
ATOM 1309 N N . MET A 1 172 ? -3.028 17.584 -5.569 1.00 56.34 172 MET A N 1
ATOM 1310 C CA . MET A 1 172 ? -2.148 18.228 -4.592 1.00 56.34 172 MET A CA 1
ATOM 1311 C C . MET A 1 172 ? -1.269 19.285 -5.273 1.00 56.34 172 MET A C 1
ATOM 1313 O O . MET A 1 172 ? -0.739 19.046 -6.356 1.00 56.34 172 MET A O 1
ATOM 1317 N N . ASP A 1 173 ? -1.106 20.444 -4.631 1.00 44.56 173 ASP A N 1
ATOM 1318 C CA . ASP A 1 173 ? -0.262 21.530 -5.138 1.00 44.56 173 ASP A CA 1
ATOM 1319 C C . ASP A 1 173 ? 1.240 21.211 -5.000 1.00 44.56 173 ASP A C 1
ATOM 1321 O O . ASP A 1 173 ? 1.684 20.505 -4.094 1.00 44.56 173 ASP A O 1
ATOM 1325 N N . ASN A 1 174 ? 2.048 21.794 -5.892 1.00 43.75 174 ASN A N 1
ATOM 1326 C CA . ASN A 1 174 ? 3.506 21.652 -5.932 1.00 43.75 174 ASN A CA 1
ATOM 1327 C C . ASN A 1 174 ? 4.196 22.256 -4.686 1.00 43.75 174 ASN A C 1
ATOM 1329 O O . ASN A 1 174 ? 4.615 23.417 -4.689 1.00 43.75 174 ASN A O 1
ATOM 1333 N N . GLY A 1 175 ? 4.359 21.470 -3.619 1.00 39.50 175 GLY A N 1
ATOM 1334 C CA . GLY A 1 175 ? 5.046 21.882 -2.392 1.00 39.50 175 GLY A CA 1
ATOM 1335 C C . GLY A 1 175 ? 6.505 21.413 -2.309 1.00 39.50 175 GLY A C 1
ATOM 1336 O O . GLY A 1 175 ? 6.780 20.273 -1.944 1.00 39.50 175 GLY A O 1
ATOM 1337 N N . CYS A 1 176 ? 7.480 22.295 -2.558 1.00 34.66 176 CYS A N 1
ATOM 1338 C CA . CYS A 1 176 ? 8.874 22.037 -2.167 1.00 34.66 176 CYS A CA 1
ATOM 1339 C C . CYS A 1 176 ? 9.023 22.052 -0.629 1.00 34.66 176 CYS A C 1
ATOM 1341 O O . CYS A 1 176 ? 8.368 22.832 0.059 1.00 34.66 176 CYS A O 1
ATOM 1343 N N . MET A 1 177 ? 9.963 21.245 -0.120 1.00 35.66 177 MET A N 1
ATOM 1344 C CA . MET A 1 177 ? 10.168 20.805 1.276 1.00 35.66 177 MET A CA 1
ATOM 1345 C C . MET A 1 177 ? 9.359 19.565 1.669 1.00 35.66 177 MET A C 1
ATOM 1347 O O . MET A 1 177 ? 8.135 19.539 1.659 1.00 35.66 177 MET A O 1
ATOM 1351 N N . CYS A 1 178 ? 10.085 18.543 2.120 1.00 39.16 178 CYS A N 1
ATOM 1352 C CA . CYS A 1 178 ? 9.596 17.232 2.551 1.00 39.16 178 CYS A CA 1
ATOM 1353 C C . CYS A 1 178 ? 8.519 17.240 3.661 1.00 39.16 178 CYS A C 1
ATOM 1355 O O . CYS A 1 178 ? 7.964 16.183 3.952 1.00 39.16 178 CYS A O 1
ATOM 1357 N N . CYS A 1 179 ? 8.210 18.389 4.273 1.00 40.34 179 CYS A N 1
ATOM 1358 C CA . CYS A 1 179 ? 7.119 18.555 5.238 1.00 40.34 179 CYS A CA 1
ATOM 1359 C C . CYS A 1 179 ? 5.781 18.916 4.576 1.00 40.34 179 CYS A C 1
ATOM 1361 O O . CYS A 1 179 ? 4.747 18.421 5.016 1.00 40.34 179 CYS A O 1
ATOM 1363 N N . THR A 1 180 ? 5.796 19.728 3.515 1.00 51.84 180 THR A N 1
ATOM 1364 C CA . THR A 1 180 ? 4.588 20.199 2.817 1.00 51.84 180 THR A CA 1
ATOM 1365 C C . THR A 1 180 ? 3.870 19.024 2.162 1.00 51.84 180 THR A C 1
ATOM 1367 O O . THR A 1 180 ? 2.702 18.794 2.415 1.00 51.84 180 THR A O 1
ATOM 1370 N N . VAL A 1 181 ? 4.627 18.146 1.505 1.00 55.53 181 VAL A N 1
ATOM 1371 C CA . VAL A 1 181 ? 4.129 16.940 0.816 1.00 55.53 181 VAL A CA 1
ATOM 1372 C C . VAL A 1 181 ? 3.443 15.952 1.756 1.00 55.53 181 VAL A C 1
ATOM 1374 O O . VAL A 1 181 ? 2.448 15.327 1.396 1.00 55.53 181 VAL A O 1
ATOM 1377 N N . ARG A 1 182 ? 3.974 15.791 2.975 1.00 61.31 182 ARG A N 1
ATOM 1378 C CA . ARG A 1 182 ? 3.343 14.946 3.998 1.00 61.31 182 ARG A CA 1
ATOM 1379 C C . ARG A 1 182 ? 2.019 15.546 4.452 1.00 61.31 182 ARG A C 1
ATOM 1381 O O . ARG A 1 182 ? 1.051 14.807 4.591 1.00 61.31 182 ARG A O 1
ATOM 1388 N N . GLY A 1 183 ? 2.004 16.864 4.660 1.00 65.50 183 GLY A N 1
ATOM 1389 C CA . GLY A 1 183 ? 0.802 17.615 5.002 1.00 65.50 183 GLY A CA 1
ATOM 1390 C C . GLY A 1 183 ? -0.244 17.557 3.893 1.00 65.50 183 GLY A C 1
ATOM 1391 O O . GLY A 1 183 ? -1.392 17.249 4.171 1.00 65.50 183 GLY A O 1
ATOM 1392 N N . ASP A 1 184 ? 0.148 17.756 2.639 1.00 72.38 184 ASP A N 1
ATOM 1393 C CA . ASP A 1 184 ? -0.755 17.789 1.487 1.00 72.38 184 ASP A CA 1
ATOM 1394 C C . ASP A 1 184 ? -1.371 16.416 1.199 1.00 72.38 184 ASP A C 1
ATOM 1396 O O . ASP A 1 184 ? -2.575 16.318 0.964 1.00 72.38 184 ASP A O 1
ATOM 1400 N N . LEU A 1 185 ? -0.582 15.341 1.314 1.00 76.88 185 LEU A N 1
ATOM 1401 C CA . LEU A 1 185 ? -1.106 13.979 1.218 1.00 76.88 185 LEU A CA 1
ATOM 1402 C C . LEU A 1 185 ? -2.092 13.674 2.349 1.00 76.88 185 LEU A C 1
ATOM 1404 O O . LEU A 1 185 ? -3.158 13.109 2.104 1.00 76.88 185 LEU A O 1
ATOM 1408 N N . GLN A 1 186 ? -1.742 14.041 3.584 1.00 80.50 186 GLN A N 1
ATOM 1409 C CA . GLN A 1 186 ? -2.627 13.859 4.729 1.00 80.50 186 GLN A CA 1
ATOM 1410 C C . GLN A 1 186 ? -3.934 14.641 4.537 1.00 80.50 186 GLN A C 1
ATOM 1412 O O . GLN A 1 186 ? -5.006 14.056 4.655 1.00 80.50 186 GLN A O 1
ATOM 1417 N N . ASN A 1 187 ? -3.850 15.912 4.142 1.00 82.00 187 ASN A N 1
ATOM 1418 C CA . ASN A 1 187 ? -5.003 16.760 3.849 1.00 82.00 187 ASN A CA 1
ATOM 1419 C C . ASN A 1 187 ? -5.880 16.158 2.742 1.00 82.00 187 ASN A C 1
ATOM 1421 O O . ASN A 1 187 ? -7.104 16.165 2.852 1.00 82.00 187 ASN A O 1
ATOM 1425 N N . GLY A 1 188 ? -5.279 15.620 1.677 1.00 83.69 188 GLY A N 1
ATOM 1426 C CA . GLY A 1 188 ? -6.024 14.988 0.590 1.00 83.69 188 GLY A CA 1
ATOM 1427 C C . GLY A 1 188 ? -6.771 13.730 1.035 1.00 83.69 188 GLY A C 1
ATOM 1428 O O . GLY A 1 188 ? -7.944 13.552 0.701 1.00 83.69 188 GLY A O 1
ATOM 1429 N N . LEU A 1 189 ? -6.131 12.889 1.851 1.00 87.12 189 LEU A N 1
ATOM 1430 C CA . LEU A 1 189 ? -6.771 11.714 2.448 1.00 87.12 189 LEU A CA 1
ATOM 1431 C C . LEU A 1 189 ? -7.890 12.109 3.424 1.00 87.12 189 LEU A C 1
ATOM 1433 O O . LEU A 1 189 ? -8.969 11.520 3.387 1.00 87.12 189 LEU A O 1
ATOM 1437 N N . GLU A 1 190 ? -7.676 13.133 4.250 1.00 87.44 190 GLU A N 1
ATOM 1438 C CA . GLU A 1 190 ? -8.688 13.673 5.166 1.00 87.44 190 GLU A CA 1
ATOM 1439 C C . GLU A 1 190 ? -9.894 14.258 4.419 1.00 87.44 190 GLU A C 1
ATOM 1441 O O . GLU A 1 190 ? -11.033 14.038 4.831 1.00 87.44 190 GLU A O 1
ATOM 1446 N N . GLN A 1 191 ? -9.683 14.927 3.281 1.00 86.50 191 GLN A N 1
ATOM 1447 C CA . GLN A 1 191 ? -10.776 15.401 2.427 1.00 86.50 191 GLN A CA 1
ATOM 1448 C C . GLN A 1 191 ? -11.614 14.246 1.874 1.00 86.50 191 GLN A C 1
ATOM 1450 O O . GLN A 1 191 ? -12.841 14.329 1.879 1.00 86.50 191 GLN A O 1
ATOM 1455 N N . ILE A 1 192 ? -10.976 13.163 1.418 1.00 86.88 192 ILE A N 1
ATOM 1456 C CA . ILE A 1 192 ? -11.691 11.968 0.948 1.00 86.88 192 ILE A CA 1
ATOM 1457 C C . ILE A 1 192 ? -12.507 11.353 2.090 1.00 86.88 192 ILE A C 1
ATOM 1459 O O . ILE A 1 192 ? -13.686 11.054 1.910 1.00 86.88 192 ILE A O 1
ATOM 1463 N N . LEU A 1 193 ? -11.912 11.220 3.278 1.00 88.94 193 LEU A N 1
ATOM 1464 C CA . LEU A 1 193 ? -12.603 10.718 4.467 1.00 88.94 193 LEU A CA 1
ATOM 1465 C C . LEU A 1 193 ? -13.805 11.595 4.851 1.00 88.94 193 LEU A C 1
ATOM 1467 O O . LEU A 1 193 ? -14.871 11.064 5.158 1.00 88.94 193 LEU A O 1
ATOM 1471 N N . ALA A 1 194 ? -13.671 12.920 4.774 1.00 87.62 194 ALA A N 1
ATOM 1472 C CA . ALA A 1 194 ? -14.766 13.848 5.046 1.00 87.62 194 ALA A CA 1
ATOM 1473 C C . ALA A 1 194 ? -15.923 13.712 4.039 1.00 87.62 194 ALA A C 1
ATOM 1475 O O . ALA A 1 194 ? -17.082 13.901 4.403 1.00 87.62 194 ALA A O 1
ATOM 1476 N N . GLU A 1 195 ? -15.649 13.373 2.777 1.00 82.94 195 GLU A N 1
ATOM 1477 C CA . GLU A 1 195 ? -16.704 13.086 1.795 1.00 82.94 195 GLU A CA 1
ATOM 1478 C C . GLU A 1 195 ? -17.430 11.768 2.096 1.00 82.94 195 GLU A C 1
ATOM 1480 O O . GLU A 1 195 ? -18.650 11.691 1.943 1.00 82.94 195 GLU A O 1
ATOM 1485 N N . ILE A 1 196 ? -16.716 10.754 2.590 1.00 87.00 196 ILE A N 1
ATOM 1486 C CA . ILE A 1 196 ? -17.330 9.493 3.036 1.00 87.00 196 ILE A CA 1
ATOM 1487 C C . ILE A 1 196 ? -18.268 9.742 4.218 1.00 87.00 196 ILE A C 1
ATOM 1489 O O . ILE A 1 196 ? -19.391 9.242 4.237 1.00 87.00 196 ILE A O 1
ATOM 1493 N N . GLU A 1 197 ? -17.856 10.581 5.169 1.00 87.31 197 GLU A N 1
ATOM 1494 C CA . GLU A 1 197 ? -18.694 10.983 6.306 1.00 87.31 197 GLU A CA 1
ATOM 1495 C C . GLU A 1 197 ? -19.966 11.735 5.874 1.00 87.31 197 GLU A C 1
ATOM 1497 O O . GLU A 1 197 ? -20.996 11.642 6.541 1.00 87.31 197 GLU A O 1
ATOM 1502 N N . LYS A 1 198 ? -19.934 12.426 4.725 1.00 88.75 198 LYS A N 1
ATOM 1503 C CA . LYS A 1 198 ? -21.111 13.068 4.109 1.00 88.75 198 LYS A CA 1
ATOM 1504 C C . LYS A 1 198 ? -22.006 12.097 3.325 1.00 88.75 198 LYS A C 1
ATOM 1506 O O . LYS A 1 198 ? -23.051 12.516 2.831 1.00 88.75 198 LYS A O 1
ATOM 1511 N N . GLY A 1 199 ? -21.629 10.821 3.224 1.00 85.25 199 GLY A N 1
ATOM 1512 C CA . GLY A 1 199 ? -22.412 9.764 2.579 1.00 85.25 199 GLY A CA 1
ATOM 1513 C C . GLY A 1 199 ? -21.910 9.328 1.201 1.00 85.25 199 GLY A C 1
ATOM 1514 O O . GLY A 1 199 ? -22.556 8.488 0.572 1.00 85.25 199 GLY A O 1
ATOM 1515 N N . SER A 1 200 ? -20.778 9.855 0.721 1.00 82.69 200 SER A N 1
ATOM 1516 C CA . SER A 1 200 ? -20.162 9.381 -0.523 1.00 82.69 200 SER A CA 1
ATOM 1517 C C . SER A 1 200 ? -19.657 7.948 -0.351 1.00 82.69 200 SER A C 1
ATOM 1519 O O . SER A 1 200 ? -18.941 7.634 0.599 1.00 82.69 200 SER A O 1
ATOM 1521 N N . LYS A 1 201 ? -20.005 7.059 -1.285 1.00 85.94 201 LYS A N 1
ATOM 1522 C CA . LYS A 1 201 ? -19.499 5.684 -1.278 1.00 85.94 201 LYS A CA 1
ATOM 1523 C C . LYS A 1 201 ? -18.163 5.637 -2.010 1.00 85.94 201 LYS A C 1
ATOM 1525 O O . LYS A 1 201 ? -18.127 5.871 -3.213 1.00 85.94 201 LYS A O 1
ATOM 1530 N N . ILE A 1 202 ? -17.093 5.300 -1.297 1.00 89.62 202 ILE A N 1
ATOM 1531 C CA . ILE A 1 202 ? -15.749 5.110 -1.851 1.00 89.62 202 ILE A CA 1
ATOM 1532 C C . ILE A 1 202 ? -15.258 3.744 -1.381 1.00 89.62 202 ILE A C 1
ATOM 1534 O O . ILE A 1 202 ? -15.240 3.471 -0.185 1.00 89.62 202 ILE A O 1
ATOM 1538 N N . ASP A 1 203 ? -14.896 2.886 -2.330 1.00 88.94 203 ASP A N 1
ATOM 1539 C CA . ASP A 1 203 ? -14.466 1.506 -2.088 1.00 88.94 203 ASP A CA 1
ATOM 1540 C C . ASP A 1 203 ? -12.934 1.361 -2.134 1.00 88.94 203 ASP A C 1
ATOM 1542 O O . ASP A 1 203 ? -12.390 0.367 -1.653 1.00 88.94 203 ASP A O 1
ATOM 1546 N N . GLN A 1 204 ? -12.224 2.328 -2.732 1.00 89.69 204 GLN A N 1
ATOM 1547 C CA . GLN A 1 204 ? -10.766 2.317 -2.840 1.00 89.69 204 GLN A CA 1
ATOM 1548 C C . GLN A 1 204 ? -10.187 3.721 -3.066 1.00 89.69 204 GLN A C 1
ATOM 1550 O O . GLN A 1 204 ? -10.785 4.539 -3.765 1.00 89.69 204 GLN A O 1
ATOM 1555 N N . ILE A 1 205 ? -8.986 3.971 -2.537 1.00 90.62 205 ILE A N 1
ATOM 1556 C CA . ILE A 1 205 ? -8.175 5.152 -2.856 1.00 90.62 205 ILE A CA 1
ATOM 1557 C C . ILE A 1 205 ? -6.949 4.721 -3.668 1.00 90.62 205 ILE A C 1
ATOM 1559 O O . ILE A 1 205 ? -6.263 3.761 -3.314 1.00 90.62 205 ILE A O 1
ATOM 1563 N N . MET A 1 206 ? -6.649 5.443 -4.745 1.00 89.38 206 MET A N 1
ATOM 1564 C CA . MET A 1 206 ? -5.404 5.305 -5.501 1.00 89.38 206 MET A CA 1
ATOM 1565 C C . MET A 1 206 ? -4.600 6.601 -5.431 1.00 89.38 206 MET A C 1
ATOM 1567 O O . MET A 1 206 ? -5.130 7.672 -5.709 1.00 89.38 206 MET A O 1
ATOM 1571 N N . ILE A 1 207 ? -3.323 6.502 -5.072 1.00 88.75 207 ILE A N 1
ATOM 1572 C CA . ILE A 1 207 ? -2.396 7.638 -5.037 1.00 88.75 207 ILE A CA 1
ATOM 1573 C C . ILE A 1 207 ? -1.427 7.488 -6.207 1.00 88.75 207 ILE A C 1
ATOM 1575 O O . ILE A 1 207 ? -0.593 6.585 -6.180 1.00 88.75 207 ILE A O 1
ATOM 1579 N N . GLU A 1 208 ? -1.506 8.353 -7.217 1.00 86.69 208 GLU A N 1
ATOM 1580 C CA . GLU A 1 208 ? -0.477 8.433 -8.259 1.00 86.69 208 GLU A CA 1
ATOM 1581 C C . GLU A 1 208 ? 0.659 9.344 -7.785 1.00 86.69 208 GLU A C 1
ATOM 1583 O O . GLU A 1 208 ? 0.447 10.506 -7.443 1.00 86.69 208 GLU A O 1
ATOM 1588 N N . THR A 1 209 ? 1.880 8.809 -7.758 1.00 82.81 209 THR A N 1
ATOM 1589 C CA . THR A 1 209 ? 3.090 9.588 -7.474 1.00 82.81 209 THR A CA 1
ATOM 1590 C C . THR A 1 209 ? 3.731 10.053 -8.774 1.00 82.81 209 THR A C 1
ATOM 1592 O O . THR A 1 209 ? 3.620 9.377 -9.799 1.00 82.81 209 THR A O 1
ATOM 1595 N N . THR A 1 210 ? 4.530 11.120 -8.745 1.00 75.31 210 THR A N 1
ATOM 1596 C CA . THR A 1 210 ? 5.349 11.456 -9.918 1.00 75.31 210 THR A CA 1
ATOM 1597 C C . THR A 1 210 ? 6.337 10.370 -10.295 1.00 75.31 210 THR A C 1
ATOM 1599 O O . THR A 1 210 ? 6.670 9.476 -9.513 1.00 75.31 210 THR A O 1
ATOM 1602 N N . GLY A 1 211 ? 6.846 10.469 -11.526 1.00 71.94 211 GLY A N 1
ATOM 1603 C CA . GLY A 1 211 ? 7.824 9.517 -12.032 1.00 71.94 211 GLY A CA 1
ATOM 1604 C C . GLY A 1 211 ? 9.160 9.499 -11.288 1.00 71.94 211 GLY A C 1
ATOM 1605 O O . GLY A 1 211 ? 9.857 8.495 -11.369 1.00 71.94 211 GLY A O 1
ATOM 1606 N N . MET A 1 212 ? 9.498 10.557 -10.551 1.00 73.38 212 MET A N 1
ATOM 1607 C CA . MET A 1 212 ? 10.730 10.636 -9.749 1.00 73.38 212 MET A CA 1
ATOM 1608 C C . MET A 1 212 ? 10.483 10.452 -8.251 1.00 73.38 212 MET A C 1
ATOM 1610 O O . MET A 1 212 ? 11.426 10.511 -7.470 1.00 73.38 212 MET A O 1
ATOM 1614 N N . ALA A 1 213 ? 9.233 10.278 -7.822 1.00 71.81 213 ALA A N 1
ATOM 1615 C CA . ALA A 1 213 ? 8.935 10.168 -6.405 1.00 71.81 213 ALA A CA 1
ATOM 1616 C C . ALA A 1 213 ? 9.466 8.847 -5.828 1.00 71.81 213 ALA A C 1
ATOM 1618 O O . ALA A 1 213 ? 9.266 7.772 -6.405 1.00 71.81 213 ALA A O 1
ATOM 1619 N N . ASP A 1 214 ? 10.098 8.945 -4.658 1.00 74.44 214 ASP A N 1
ATOM 1620 C CA . ASP A 1 214 ? 10.388 7.805 -3.791 1.00 74.44 214 ASP A CA 1
ATOM 1621 C C . ASP A 1 214 ? 9.081 7.385 -3.081 1.00 74.44 214 ASP A C 1
ATOM 1623 O O . ASP A 1 214 ? 8.458 8.218 -2.408 1.00 74.44 214 ASP A O 1
ATOM 1627 N N . PRO A 1 215 ? 8.625 6.123 -3.211 1.00 76.06 215 PRO A N 1
ATOM 1628 C CA . PRO A 1 215 ? 7.433 5.645 -2.513 1.00 76.06 215 PRO A CA 1
ATOM 1629 C C . PRO A 1 215 ? 7.625 5.516 -0.990 1.00 76.06 215 PRO A C 1
ATOM 1631 O O . PRO A 1 215 ? 6.640 5.538 -0.247 1.00 76.06 215 PRO A O 1
ATOM 1634 N N . VAL A 1 216 ? 8.864 5.409 -0.491 1.00 81.44 216 VAL A N 1
ATOM 1635 C CA . VAL A 1 216 ? 9.145 5.140 0.930 1.00 81.44 216 VAL A CA 1
ATOM 1636 C C . VAL A 1 216 ? 8.654 6.264 1.855 1.00 81.44 216 VAL A C 1
ATOM 1638 O O . VAL A 1 216 ? 7.986 5.955 2.846 1.00 81.44 216 VAL A O 1
ATOM 1641 N N . PRO A 1 217 ? 8.923 7.561 1.596 1.00 77.31 217 PRO A N 1
ATOM 1642 C CA . PRO A 1 217 ? 8.375 8.650 2.401 1.00 77.31 217 PRO A CA 1
ATOM 1643 C C . PRO A 1 217 ? 6.847 8.656 2.486 1.00 77.31 217 PRO A C 1
ATOM 1645 O O . PRO A 1 217 ? 6.321 8.956 3.555 1.00 77.31 217 PRO A O 1
ATOM 1648 N N . ILE A 1 218 ? 6.159 8.303 1.397 1.00 80.25 218 ILE A N 1
ATOM 1649 C CA . ILE A 1 218 ? 4.691 8.263 1.320 1.00 80.25 218 ILE A CA 1
ATOM 1650 C C . ILE A 1 218 ? 4.154 7.138 2.205 1.00 80.25 218 ILE A C 1
ATOM 1652 O O . ILE A 1 218 ? 3.302 7.379 3.062 1.00 80.25 218 ILE A O 1
ATOM 1656 N N . VAL A 1 219 ? 4.715 5.931 2.067 1.00 83.62 219 VAL A N 1
ATOM 1657 C CA . VAL A 1 219 ? 4.361 4.788 2.921 1.00 83.62 219 VAL A CA 1
ATOM 1658 C C . VAL A 1 219 ? 4.635 5.090 4.390 1.00 83.62 219 VAL A C 1
ATOM 1660 O O . VAL A 1 219 ? 3.773 4.856 5.233 1.00 83.62 219 VAL A O 1
ATOM 1663 N N . ARG A 1 220 ? 5.793 5.681 4.711 1.00 79.06 220 ARG A N 1
ATOM 1664 C CA . ARG A 1 220 ? 6.117 6.067 6.091 1.00 79.06 220 ARG A CA 1
ATOM 1665 C C . ARG A 1 220 ? 5.096 7.039 6.657 1.00 79.06 220 ARG A C 1
ATOM 1667 O O . ARG A 1 220 ? 4.611 6.791 7.750 1.00 79.06 220 ARG A O 1
ATOM 1674 N N . THR A 1 221 ? 4.752 8.099 5.927 1.00 75.38 221 THR A N 1
ATOM 1675 C CA . THR A 1 221 ? 3.737 9.062 6.373 1.00 75.38 221 THR A CA 1
ATOM 1676 C C . THR A 1 221 ? 2.418 8.377 6.684 1.00 75.38 221 THR A C 1
ATOM 1678 O O . THR A 1 221 ? 1.862 8.619 7.749 1.00 75.38 221 THR A O 1
ATOM 1681 N N . PHE A 1 222 ? 1.965 7.474 5.813 1.00 76.38 222 PHE A N 1
ATOM 1682 C CA . PHE A 1 222 ? 0.752 6.705 6.058 1.00 76.38 222 PHE A CA 1
ATOM 1683 C C . PHE A 1 222 ? 0.855 5.870 7.344 1.00 76.38 222 PHE A C 1
ATOM 1685 O O . PHE A 1 222 ? 0.005 5.983 8.223 1.00 76.38 222 PHE A O 1
ATOM 1692 N N . MET A 1 223 ? 1.924 5.080 7.493 1.00 73.44 223 MET A N 1
ATOM 1693 C CA . MET A 1 223 ? 2.112 4.181 8.640 1.00 73.44 223 MET A CA 1
ATOM 1694 C C . MET A 1 223 ? 2.322 4.917 9.969 1.00 73.44 223 MET A C 1
ATOM 1696 O O . MET A 1 223 ? 1.990 4.385 11.024 1.00 73.44 223 MET A O 1
ATOM 1700 N N . THR A 1 224 ? 2.877 6.132 9.943 1.00 76.56 224 THR A N 1
ATOM 1701 C CA . THR A 1 224 ? 3.158 6.921 11.153 1.00 76.56 224 THR A CA 1
ATOM 1702 C C . THR A 1 224 ? 2.030 7.865 11.558 1.00 76.56 224 THR A C 1
ATOM 1704 O O . THR A 1 224 ? 2.203 8.599 12.527 1.00 76.56 224 THR A O 1
ATOM 1707 N N . SER A 1 225 ? 0.902 7.863 10.843 1.00 78.88 225 SER A N 1
ATOM 1708 C CA . SER A 1 225 ? -0.256 8.714 11.137 1.00 78.88 225 SER A CA 1
ATOM 1709 C C . SER A 1 225 ? -1.402 7.882 11.733 1.00 78.88 225 SER A C 1
ATOM 1711 O O . SER A 1 225 ? -2.169 7.262 10.987 1.00 78.88 225 SER A O 1
ATOM 1713 N N . PRO A 1 226 ? -1.569 7.864 13.074 1.00 78.06 226 PRO A N 1
ATOM 1714 C CA . PRO A 1 226 ? -2.633 7.112 13.741 1.00 78.06 226 PRO A CA 1
ATOM 1715 C C . PRO A 1 226 ? -4.032 7.475 13.244 1.00 78.06 226 PRO A C 1
ATOM 1717 O O . PRO A 1 226 ? -4.893 6.612 13.129 1.00 78.06 226 PRO A O 1
ATOM 1720 N N . ASP A 1 227 ? -4.270 8.744 12.918 1.00 81.56 227 ASP A N 1
ATOM 1721 C CA . ASP A 1 227 ? -5.596 9.199 12.497 1.00 81.56 227 ASP A CA 1
ATOM 1722 C C . ASP A 1 227 ? -5.990 8.686 11.107 1.00 81.56 227 ASP A C 1
ATOM 1724 O O . ASP A 1 227 ? -7.162 8.387 10.876 1.00 81.56 227 ASP A O 1
ATOM 1728 N N . LEU A 1 228 ? -5.011 8.473 10.220 1.00 84.06 228 LEU A N 1
ATOM 1729 C CA . LEU A 1 228 ? -5.233 7.829 8.925 1.00 84.06 228 LEU A CA 1
ATOM 1730 C C . LEU A 1 228 ? -5.420 6.319 9.095 1.00 84.06 228 LEU A C 1
ATOM 1732 O O . LEU A 1 228 ? -6.403 5.758 8.613 1.00 84.06 228 LEU A O 1
ATOM 1736 N N . THR A 1 229 ? -4.524 5.666 9.839 1.00 83.25 229 THR A N 1
ATOM 1737 C CA . THR A 1 229 ? -4.529 4.202 10.030 1.00 83.25 229 THR A CA 1
ATOM 1738 C C . THR A 1 229 ? -5.730 3.679 10.823 1.00 83.25 229 THR A C 1
ATOM 1740 O O . THR A 1 229 ? -6.005 2.481 10.793 1.00 83.25 229 THR A O 1
ATOM 1743 N N . LYS A 1 230 ? -6.499 4.545 11.498 1.00 85.62 230 LYS A N 1
ATOM 1744 C CA . LYS A 1 230 ? -7.800 4.186 12.096 1.00 85.62 230 LYS A CA 1
ATOM 1745 C C . LYS A 1 230 ? -8.873 3.849 11.057 1.00 85.62 230 LYS A C 1
ATOM 1747 O O . LYS A 1 230 ? -9.717 3.004 11.336 1.00 85.62 230 LYS A O 1
ATOM 1752 N N . LYS A 1 231 ? -8.868 4.523 9.900 1.00 88.62 231 LYS A N 1
ATOM 1753 C CA . LYS A 1 231 ? -9.933 4.443 8.875 1.00 88.62 231 LYS A CA 1
ATOM 1754 C C . LYS A 1 231 ? -9.460 3.838 7.554 1.00 88.62 231 LYS A C 1
ATOM 1756 O O . LYS A 1 231 ? -10.256 3.279 6.803 1.00 88.62 231 LYS A O 1
ATOM 1761 N N . LEU A 1 232 ? -8.171 3.969 7.270 1.00 90.19 232 LEU A N 1
ATOM 1762 C CA . LEU A 1 232 ? -7.538 3.565 6.027 1.00 90.19 232 LEU A CA 1
ATOM 1763 C C . LEU A 1 232 ? -6.541 2.441 6.295 1.00 90.19 232 LEU A C 1
ATOM 1765 O O . LEU A 1 232 ? -5.892 2.423 7.342 1.00 90.19 232 LEU A O 1
ATOM 1769 N N . ARG A 1 233 ? -6.345 1.571 5.305 1.00 90.44 233 ARG A N 1
ATOM 1770 C CA . ARG A 1 233 ? -5.228 0.619 5.285 1.00 90.44 233 ARG A CA 1
ATOM 1771 C C . ARG A 1 233 ? -4.392 0.785 4.031 1.00 90.44 233 ARG A C 1
ATOM 1773 O O . ARG A 1 233 ? -4.937 1.004 2.949 1.00 90.44 233 ARG A O 1
ATOM 1780 N N . LEU A 1 234 ? -3.076 0.652 4.159 1.00 89.31 234 LEU A N 1
ATOM 1781 C CA . LEU A 1 234 ? -2.199 0.610 2.997 1.00 89.31 234 LEU A CA 1
ATOM 1782 C C . LEU A 1 234 ? -2.323 -0.777 2.372 1.00 89.31 234 LEU A C 1
ATOM 1784 O O . LEU A 1 234 ? -1.898 -1.773 2.948 1.00 89.31 234 LEU A O 1
ATOM 1788 N N . ASP A 1 235 ? -2.935 -0.840 1.198 1.00 89.56 235 ASP A N 1
ATOM 1789 C CA . ASP A 1 235 ? -3.103 -2.092 0.473 1.00 89.56 235 ASP A CA 1
ATOM 1790 C C . ASP A 1 235 ? -1.767 -2.557 -0.117 1.00 89.56 235 ASP A C 1
ATOM 1792 O O . ASP A 1 235 ? -1.412 -3.725 0.016 1.00 89.56 235 ASP A O 1
ATOM 1796 N N . GLY A 1 236 ? -1.005 -1.628 -0.704 1.00 90.75 236 GLY A N 1
ATOM 1797 C CA . GLY A 1 236 ? 0.353 -1.866 -1.190 1.00 90.75 236 GLY A CA 1
ATOM 1798 C C . GLY A 1 236 ? 0.831 -0.848 -2.226 1.00 90.75 236 GLY A C 1
ATOM 1799 O O . GLY A 1 236 ? 0.114 0.090 -2.597 1.00 90.75 236 GLY A O 1
ATOM 1800 N N . VAL A 1 237 ? 2.058 -1.057 -2.700 1.00 92.19 237 VAL A N 1
ATOM 1801 C CA . VAL A 1 237 ? 2.757 -0.240 -3.696 1.00 92.19 237 VAL A CA 1
ATOM 1802 C C . VAL A 1 237 ? 2.837 -0.992 -5.026 1.00 92.19 237 VAL A C 1
ATOM 1804 O O . VAL A 1 237 ? 3.419 -2.074 -5.123 1.00 92.19 237 VAL A O 1
ATOM 1807 N N . VAL A 1 238 ? 2.287 -0.388 -6.076 1.00 94.50 238 VAL A N 1
ATOM 1808 C CA . VAL A 1 238 ? 2.339 -0.874 -7.456 1.00 94.50 238 VAL A CA 1
ATOM 1809 C C . VAL A 1 238 ? 3.320 -0.023 -8.254 1.00 94.50 238 VAL A C 1
ATOM 1811 O O . VAL A 1 238 ? 3.109 1.178 -8.419 1.00 94.50 238 VAL A O 1
ATOM 1814 N N . THR A 1 239 ? 4.351 -0.647 -8.822 1.00 95.12 239 THR A N 1
ATOM 1815 C CA . THR A 1 239 ? 5.305 0.024 -9.718 1.00 95.12 239 THR A CA 1
ATOM 1816 C C . THR A 1 239 ? 5.023 -0.316 -11.174 1.00 95.12 239 THR A C 1
ATOM 1818 O O . THR A 1 239 ? 5.019 -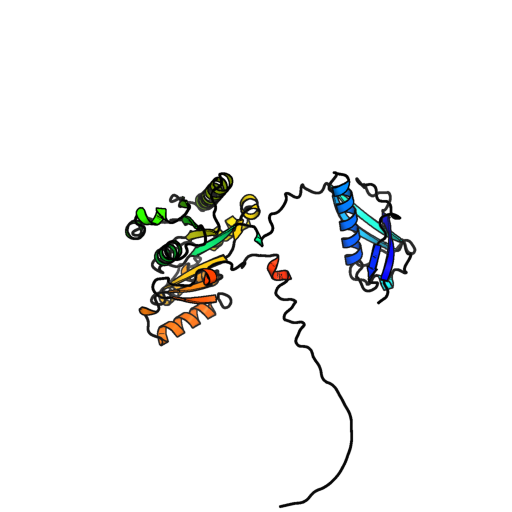1.483 -11.558 1.00 95.12 239 THR A O 1
ATOM 1821 N N . VAL A 1 240 ? 4.841 0.698 -12.020 1.00 96.19 240 VAL A N 1
ATOM 1822 C CA . VAL A 1 240 ? 4.771 0.538 -13.479 1.00 96.19 240 VAL A CA 1
ATOM 1823 C C . VAL A 1 240 ? 6.168 0.689 -14.068 1.00 96.19 240 VAL A C 1
ATOM 1825 O O . VAL A 1 240 ? 6.809 1.725 -13.905 1.00 96.19 240 VAL A O 1
ATOM 1828 N N . ALA A 1 241 ? 6.632 -0.328 -14.790 1.00 96.50 241 ALA A N 1
ATOM 1829 C CA . ALA A 1 241 ? 7.932 -0.335 -15.449 1.00 96.50 241 ALA A CA 1
ATOM 1830 C C . ALA A 1 241 ? 7.772 -0.346 -16.975 1.00 96.50 241 ALA A C 1
ATOM 1832 O O . ALA A 1 241 ? 7.042 -1.167 -17.527 1.00 96.50 241 ALA A O 1
ATOM 1833 N N . ASP A 1 242 ? 8.485 0.546 -17.667 1.00 97.31 242 ASP A N 1
ATOM 1834 C CA . ASP A 1 242 ? 8.582 0.546 -19.130 1.00 97.31 242 ASP A CA 1
ATOM 1835 C C . ASP A 1 242 ? 9.573 -0.530 -19.590 1.00 97.31 242 ASP A C 1
ATOM 1837 O O . ASP A 1 242 ? 10.784 -0.332 -19.474 1.00 97.31 242 ASP A O 1
ATOM 1841 N N . ALA A 1 243 ? 9.086 -1.640 -20.152 1.00 97.38 243 ALA A N 1
ATOM 1842 C CA . ALA A 1 243 ? 9.939 -2.743 -20.599 1.00 97.38 243 ALA A CA 1
ATOM 1843 C C . ALA A 1 243 ? 11.034 -2.314 -21.591 1.00 97.38 243 ALA A C 1
ATOM 1845 O O . ALA A 1 243 ? 12.107 -2.915 -21.612 1.00 97.38 243 ALA A O 1
ATOM 1846 N N . LYS A 1 244 ? 10.800 -1.262 -22.387 1.00 96.81 244 LYS A N 1
ATOM 1847 C CA . LYS A 1 244 ? 11.763 -0.772 -23.379 1.00 96.81 244 LYS A CA 1
ATOM 1848 C C . LYS A 1 244 ? 12.910 0.018 -22.754 1.00 96.81 244 LYS A C 1
ATOM 1850 O O . LYS A 1 244 ? 14.023 -0.022 -23.272 1.00 96.81 244 LYS A O 1
ATOM 1855 N N . HIS A 1 245 ? 12.649 0.753 -21.674 1.00 96.69 245 HIS A N 1
ATOM 1856 C CA . HIS A 1 245 ? 13.603 1.733 -21.138 1.00 96.69 245 HIS A CA 1
ATOM 1857 C C . HIS A 1 245 ? 14.107 1.416 -19.725 1.00 96.69 245 HIS A C 1
ATOM 1859 O O . HIS A 1 245 ? 15.101 2.006 -19.304 1.00 96.69 245 HIS A O 1
ATOM 1865 N N . ILE A 1 246 ? 13.466 0.498 -18.993 1.00 95.81 246 ILE A N 1
ATOM 1866 C CA . ILE A 1 246 ? 13.731 0.292 -17.563 1.00 95.81 246 ILE A CA 1
ATOM 1867 C C . ILE A 1 246 ? 15.179 -0.104 -17.261 1.00 95.81 246 ILE A C 1
ATOM 1869 O O . ILE A 1 246 ? 15.736 0.405 -16.300 1.00 95.81 246 ILE A O 1
ATOM 1873 N N . ILE A 1 247 ? 15.826 -0.931 -18.091 1.00 95.75 247 ILE A N 1
ATOM 1874 C CA . ILE A 1 247 ? 17.233 -1.323 -17.876 1.00 95.75 247 ILE A CA 1
ATOM 1875 C C . ILE A 1 247 ? 18.145 -0.099 -17.865 1.00 95.75 247 ILE A C 1
ATOM 1877 O O . ILE A 1 247 ? 18.917 0.075 -16.931 1.00 95.75 247 ILE A O 1
ATOM 1881 N N . GLY A 1 248 ? 17.987 0.792 -18.848 1.00 94.12 248 GLY A N 1
ATOM 1882 C CA . GLY A 1 248 ? 18.754 2.034 -18.896 1.00 94.12 248 GLY A CA 1
ATOM 1883 C C . GLY A 1 248 ? 18.537 2.890 -17.649 1.00 94.12 248 GLY A C 1
ATOM 1884 O O . GLY A 1 248 ? 19.498 3.416 -17.110 1.00 94.12 248 GLY A O 1
ATOM 1885 N N . ARG A 1 249 ? 17.300 2.955 -17.135 1.00 93.44 249 ARG A N 1
ATOM 1886 C CA . ARG A 1 249 ? 16.986 3.695 -15.900 1.00 93.44 249 ARG A CA 1
ATOM 1887 C C . ARG A 1 249 ? 17.599 3.075 -14.652 1.00 93.44 249 ARG A C 1
ATOM 1889 O O . ARG A 1 249 ? 18.053 3.799 -13.776 1.00 93.44 249 ARG A O 1
ATOM 1896 N N . LEU A 1 250 ? 17.647 1.749 -14.575 1.00 92.81 250 LEU A N 1
ATOM 1897 C CA . LEU A 1 250 ? 18.290 1.036 -13.469 1.00 92.81 250 LEU A CA 1
ATOM 1898 C C . LEU A 1 250 ? 19.815 1.204 -13.469 1.00 92.81 250 LEU A C 1
ATOM 1900 O O . LEU A 1 250 ? 20.429 1.147 -12.405 1.00 92.81 250 LEU A O 1
ATOM 1904 N N . ASP A 1 251 ? 20.407 1.430 -14.642 1.00 92.75 251 ASP A N 1
ATOM 1905 C CA . ASP A 1 251 ? 21.852 1.566 -14.829 1.00 92.75 251 ASP A CA 1
ATOM 1906 C C . ASP A 1 251 ? 22.303 3.038 -15.001 1.00 92.75 251 ASP A C 1
ATOM 1908 O O . ASP A 1 251 ? 23.487 3.299 -15.244 1.00 92.75 251 ASP A O 1
ATOM 1912 N N . ASP A 1 252 ? 21.382 4.005 -14.868 1.00 90.25 252 ASP A N 1
ATOM 1913 C CA . ASP A 1 252 ? 21.690 5.438 -14.909 1.00 90.25 252 ASP A CA 1
ATOM 1914 C C . ASP A 1 252 ? 22.770 5.767 -13.860 1.00 90.25 252 ASP A C 1
ATOM 1916 O O . ASP A 1 252 ? 22.752 5.285 -12.723 1.00 90.25 252 ASP A O 1
ATOM 1920 N N . LYS A 1 253 ? 23.756 6.584 -14.250 1.00 86.25 253 LYS A N 1
ATOM 1921 C CA . LYS A 1 253 ? 24.843 6.992 -13.352 1.00 86.25 253 LYS A CA 1
ATOM 1922 C C . LYS A 1 253 ? 24.330 8.016 -12.357 1.00 86.25 253 LYS A C 1
ATOM 1924 O O . LYS A 1 253 ? 23.815 9.058 -12.755 1.00 86.25 253 LYS A O 1
ATOM 1929 N N . ILE A 1 254 ? 24.564 7.754 -11.078 1.00 87.12 254 ILE A N 1
ATOM 1930 C CA . ILE A 1 254 ? 24.084 8.605 -9.994 1.00 87.12 254 ILE A CA 1
ATOM 1931 C C . ILE A 1 254 ? 25.256 9.160 -9.205 1.00 87.12 254 ILE A C 1
ATOM 1933 O O . ILE A 1 254 ? 26.287 8.508 -9.033 1.00 87.12 254 ILE A O 1
ATOM 1937 N N . GLU A 1 255 ? 25.100 10.401 -8.758 1.00 85.06 255 GLU A N 1
ATOM 1938 C CA . GLU A 1 255 ? 26.052 11.064 -7.879 1.00 85.06 255 GLU A CA 1
ATOM 1939 C C . GLU A 1 255 ? 26.251 10.267 -6.583 1.00 85.06 255 GLU A C 1
ATOM 1941 O O . GLU A 1 255 ? 25.318 9.682 -6.030 1.00 85.06 255 GLU A O 1
ATOM 1946 N N . ALA A 1 256 ? 27.481 10.268 -6.071 1.00 80.19 256 ALA A N 1
ATOM 1947 C CA . ALA A 1 256 ? 27.804 9.576 -4.832 1.00 80.19 256 ALA A CA 1
ATOM 1948 C C . ALA A 1 256 ? 26.923 10.084 -3.674 1.00 80.19 256 ALA A C 1
ATOM 1950 O O . ALA A 1 256 ? 26.875 11.281 -3.398 1.00 80.19 256 ALA A O 1
ATOM 1951 N N . GLY A 1 257 ? 26.239 9.161 -2.994 1.00 76.00 257 GLY A N 1
ATOM 1952 C CA . GLY A 1 257 ? 25.343 9.467 -1.873 1.00 76.00 257 GLY A CA 1
ATOM 1953 C C . GLY A 1 257 ? 23.873 9.686 -2.248 1.00 76.00 257 GLY A C 1
ATOM 1954 O O . GLY A 1 257 ? 23.057 9.850 -1.344 1.00 76.00 257 GLY A O 1
ATOM 1955 N N . LYS A 1 258 ? 23.513 9.649 -3.538 1.00 80.56 258 LYS A N 1
ATOM 1956 C CA . LYS A 1 258 ? 22.114 9.589 -3.991 1.00 80.56 258 LYS A CA 1
ATOM 1957 C C . LYS A 1 258 ? 21.716 8.157 -4.351 1.00 80.56 258 LYS A C 1
ATOM 1959 O O . LYS A 1 258 ? 22.570 7.311 -4.617 1.00 80.56 258 LYS A O 1
ATOM 1964 N N . VAL A 1 259 ? 20.414 7.885 -4.335 1.00 80.94 259 VAL A N 1
ATOM 1965 C CA . VAL A 1 259 ? 19.852 6.569 -4.663 1.00 80.94 259 VAL A CA 1
ATOM 1966 C C . VAL A 1 259 ? 19.180 6.626 -6.030 1.00 80.94 259 VAL A C 1
ATOM 1968 O O . VAL A 1 259 ? 18.648 7.663 -6.404 1.00 80.94 259 VAL A O 1
ATOM 1971 N N . ASN A 1 260 ? 19.216 5.517 -6.769 1.00 88.88 260 ASN A N 1
ATOM 1972 C CA . ASN A 1 260 ? 18.492 5.379 -8.028 1.00 88.88 260 ASN A CA 1
ATOM 1973 C C . ASN A 1 260 ? 16.996 5.223 -7.776 1.00 88.88 260 ASN A C 1
ATOM 1975 O O . ASN A 1 260 ? 16.571 4.224 -7.195 1.00 88.88 260 ASN A O 1
ATOM 1979 N N . GLU A 1 261 ? 16.212 6.195 -8.237 1.00 87.81 261 GLU A N 1
ATOM 1980 C CA . GLU A 1 261 ? 14.767 6.246 -8.042 1.00 87.81 261 GLU A CA 1
ATOM 1981 C C . GLU A 1 261 ? 14.074 5.065 -8.731 1.00 87.81 261 GLU A C 1
ATOM 1983 O O . GLU A 1 261 ? 13.224 4.413 -8.127 1.00 87.81 261 GLU A O 1
ATOM 1988 N N . ALA A 1 262 ? 14.481 4.714 -9.959 1.00 91.25 262 ALA A N 1
ATOM 1989 C CA . ALA A 1 262 ? 13.940 3.548 -10.659 1.00 91.25 262 ALA A CA 1
ATOM 1990 C C . ALA A 1 262 ? 14.263 2.249 -9.907 1.00 91.25 262 ALA A C 1
ATOM 1992 O O . ALA A 1 262 ? 13.412 1.365 -9.796 1.00 91.25 262 ALA A O 1
ATOM 1993 N N . TYR A 1 263 ? 15.474 2.143 -9.350 1.00 92.25 263 TYR A N 1
ATOM 1994 C CA . TYR A 1 263 ? 15.858 0.999 -8.526 1.00 92.25 263 TYR A CA 1
ATOM 1995 C C . TYR A 1 263 ? 15.011 0.923 -7.253 1.00 92.25 263 TYR A C 1
ATOM 1997 O O . TYR A 1 263 ? 14.488 -0.144 -6.943 1.00 92.25 263 TYR A O 1
ATOM 2005 N N . GLN A 1 264 ? 14.832 2.036 -6.534 1.00 89.25 264 GLN A N 1
ATOM 2006 C CA . GLN A 1 264 ? 14.007 2.087 -5.320 1.00 89.25 264 GLN A CA 1
ATOM 2007 C C . GLN A 1 264 ? 12.549 1.731 -5.595 1.00 89.25 264 GLN A C 1
ATOM 2009 O O . GLN A 1 264 ? 11.979 0.912 -4.878 1.00 89.25 264 GLN A O 1
ATOM 2014 N N . GLN A 1 265 ? 11.960 2.290 -6.653 1.00 91.06 265 GLN A N 1
ATOM 2015 C CA . GLN A 1 265 ? 10.585 1.992 -7.058 1.00 91.06 265 GLN A CA 1
ATOM 2016 C C . GLN A 1 265 ? 10.396 0.496 -7.348 1.00 91.06 265 GLN A C 1
ATOM 2018 O O . GLN A 1 265 ? 9.380 -0.083 -6.968 1.00 91.06 265 GLN A O 1
ATOM 2023 N N . VAL A 1 266 ? 11.370 -0.159 -7.990 1.00 93.56 266 VAL A N 1
ATOM 2024 C CA . VAL A 1 266 ? 11.328 -1.612 -8.227 1.00 93.56 266 VAL A CA 1
ATOM 2025 C C . VAL A 1 266 ? 11.547 -2.394 -6.929 1.00 93.56 266 VAL A C 1
ATOM 2027 O O . VAL A 1 266 ? 10.806 -3.335 -6.647 1.00 93.56 266 VAL A O 1
ATOM 2030 N N . ALA A 1 267 ? 12.533 -2.005 -6.122 1.00 90.44 267 ALA A N 1
ATOM 2031 C CA . ALA A 1 267 ? 12.905 -2.704 -4.894 1.00 90.44 267 ALA A CA 1
ATOM 2032 C C . ALA A 1 267 ? 11.812 -2.663 -3.816 1.00 90.44 267 ALA A C 1
ATOM 2034 O O . ALA A 1 267 ? 11.696 -3.606 -3.041 1.00 90.44 267 ALA A O 1
ATOM 2035 N N . PHE A 1 268 ? 11.018 -1.592 -3.768 1.00 88.00 268 PHE A N 1
ATOM 2036 C CA . PHE A 1 268 ? 10.039 -1.355 -2.704 1.00 88.00 268 PHE A CA 1
ATOM 2037 C C . PHE A 1 268 ? 8.597 -1.731 -3.078 1.00 88.00 268 PHE A C 1
ATOM 2039 O O . PHE A 1 268 ? 7.699 -1.627 -2.249 1.00 88.00 268 PHE A O 1
ATOM 2046 N N . CYS A 1 269 ? 8.340 -2.135 -4.323 1.00 91.06 269 CYS A N 1
ATOM 2047 C CA . CYS A 1 269 ? 6.982 -2.474 -4.736 1.00 91.06 269 CYS A CA 1
ATOM 2048 C C . CYS A 1 269 ? 6.534 -3.858 -4.261 1.00 91.06 269 CYS A C 1
ATOM 2050 O O . CYS A 1 269 ? 7.323 -4.801 -4.199 1.00 91.06 269 CYS A O 1
ATOM 2052 N N . ASP A 1 270 ? 5.233 -3.977 -4.010 1.00 89.94 270 ASP A N 1
ATOM 2053 C CA . ASP A 1 270 ? 4.549 -5.240 -3.726 1.00 89.94 270 ASP A CA 1
ATOM 2054 C C . ASP A 1 270 ? 4.135 -5.932 -5.038 1.00 89.94 270 ASP A C 1
ATOM 2056 O O . ASP A 1 270 ? 4.162 -7.160 -5.181 1.00 89.94 270 ASP A O 1
ATOM 2060 N N . LYS A 1 271 ? 3.789 -5.130 -6.052 1.00 93.62 271 LYS A N 1
ATOM 2061 C CA . LYS A 1 271 ? 3.507 -5.592 -7.415 1.00 93.62 271 LYS A CA 1
ATOM 2062 C C . LYS A 1 271 ? 4.190 -4.708 -8.443 1.00 93.62 271 LYS A C 1
ATOM 2064 O O . LYS A 1 271 ? 4.247 -3.488 -8.307 1.00 93.62 271 LYS A O 1
ATOM 2069 N N . LEU A 1 272 ? 4.646 -5.335 -9.520 1.00 94.44 272 LEU A N 1
ATOM 2070 C CA . LEU A 1 272 ? 5.299 -4.659 -10.630 1.00 94.44 272 LEU A CA 1
ATOM 2071 C C . LEU A 1 272 ? 4.538 -4.929 -11.924 1.00 94.44 272 LEU A C 1
ATOM 2073 O O . LEU A 1 272 ? 4.438 -6.069 -12.368 1.00 94.44 272 LEU A O 1
ATOM 2077 N N . LEU A 1 273 ? 4.034 -3.881 -12.567 1.00 96.25 273 LEU A N 1
ATOM 2078 C CA . LEU A 1 273 ? 3.434 -3.954 -13.893 1.00 96.25 273 LEU A CA 1
ATOM 2079 C C . LEU A 1 273 ? 4.510 -3.716 -14.958 1.00 96.25 273 LEU A C 1
ATOM 2081 O O . LEU A 1 273 ? 4.930 -2.580 -15.183 1.00 96.25 273 LEU A O 1
ATOM 2085 N N . LEU A 1 274 ? 4.947 -4.778 -15.632 1.00 96.56 274 LEU A N 1
ATOM 2086 C CA . LEU A 1 274 ? 5.885 -4.701 -16.748 1.00 96.56 274 LEU A CA 1
ATOM 2087 C C . LEU A 1 274 ? 5.119 -4.335 -18.024 1.00 96.56 274 LEU A C 1
ATOM 2089 O O . LEU A 1 274 ? 4.545 -5.194 -18.696 1.00 96.56 274 LEU A O 1
ATOM 2093 N N . ASN A 1 275 ? 5.073 -3.039 -18.315 1.00 96.44 275 ASN A N 1
ATOM 2094 C CA . ASN A 1 275 ? 4.262 -2.437 -19.365 1.00 96.44 275 ASN A CA 1
ATOM 2095 C C . ASN A 1 275 ? 5.051 -2.255 -20.674 1.00 96.44 275 ASN A C 1
ATOM 2097 O O . ASN A 1 275 ? 6.281 -2.289 -20.694 1.00 96.44 275 ASN A O 1
ATOM 2101 N N . LYS A 1 276 ? 4.326 -1.985 -21.765 1.00 96.94 276 LYS A N 1
ATOM 2102 C CA . LYS A 1 276 ? 4.863 -1.748 -23.118 1.00 96.94 276 LYS A CA 1
ATOM 2103 C C . LYS A 1 276 ? 5.631 -2.938 -23.701 1.00 96.94 276 LYS A C 1
ATOM 2105 O O . LYS A 1 276 ? 6.588 -2.763 -24.456 1.00 96.94 276 LYS A O 1
ATOM 2110 N N . LEU A 1 277 ? 5.206 -4.156 -23.362 1.00 95.00 277 LEU A N 1
ATOM 2111 C CA . LEU A 1 277 ? 5.799 -5.382 -23.904 1.00 95.00 277 LEU A CA 1
ATOM 2112 C C . LEU A 1 277 ? 5.663 -5.494 -25.431 1.00 95.00 277 LEU A C 1
ATOM 2114 O O . LEU A 1 277 ? 6.442 -6.198 -26.059 1.00 95.00 277 LEU A O 1
ATOM 2118 N N . ASP A 1 278 ? 4.729 -4.758 -26.035 1.00 96.50 278 ASP A N 1
ATOM 2119 C CA . ASP A 1 278 ? 4.566 -4.627 -27.484 1.00 96.50 278 ASP A CA 1
ATOM 2120 C C . ASP A 1 278 ? 5.721 -3.881 -28.177 1.00 96.50 278 ASP A C 1
ATOM 2122 O O . ASP A 1 278 ? 5.832 -3.928 -29.400 1.00 96.50 278 ASP A O 1
ATOM 2126 N N . LEU A 1 279 ? 6.591 -3.204 -27.418 1.00 97.19 279 LEU A N 1
ATOM 2127 C CA . LEU A 1 279 ? 7.706 -2.414 -27.950 1.00 97.19 279 LEU A CA 1
ATOM 2128 C C . LEU A 1 279 ? 9.069 -3.120 -27.873 1.00 97.19 279 LEU A C 1
ATOM 2130 O O . LEU A 1 279 ? 10.081 -2.505 -28.221 1.00 97.19 279 LEU A O 1
ATOM 2134 N N . VAL A 1 280 ? 9.118 -4.365 -27.394 1.00 95.31 280 VAL A N 1
ATOM 2135 C CA . VAL A 1 280 ? 10.358 -5.128 -27.179 1.00 95.31 280 VAL A CA 1
ATOM 2136 C C . VAL A 1 280 ? 10.241 -6.554 -27.718 1.00 95.31 280 VAL A C 1
ATOM 2138 O O . VAL A 1 280 ? 9.143 -7.088 -27.856 1.00 95.31 280 VAL A O 1
ATOM 2141 N N . SER A 1 281 ? 11.377 -7.186 -28.029 1.00 97.19 281 SER A N 1
ATOM 2142 C CA . SER A 1 281 ? 11.394 -8.606 -28.397 1.00 97.19 281 SER A CA 1
ATOM 2143 C C . SER A 1 281 ? 11.211 -9.505 -27.167 1.00 97.19 281 SER A C 1
ATOM 2145 O O . SER A 1 281 ? 11.361 -9.061 -26.023 1.00 97.19 281 SER A O 1
ATOM 2147 N N . ALA A 1 282 ? 10.920 -10.788 -27.395 1.00 93.50 282 ALA A N 1
ATOM 2148 C CA . ALA A 1 282 ? 10.793 -11.770 -26.319 1.00 93.50 282 ALA A CA 1
ATOM 2149 C C . ALA A 1 282 ? 12.098 -11.909 -25.517 1.00 93.50 282 ALA A C 1
ATOM 2151 O O . ALA A 1 282 ? 12.062 -11.972 -24.289 1.00 93.50 282 ALA A O 1
ATOM 2152 N N . GLU A 1 283 ? 13.249 -11.885 -26.193 1.00 93.81 283 GLU A N 1
ATOM 2153 C CA . GLU A 1 283 ? 14.568 -11.968 -25.560 1.00 93.81 283 GLU A CA 1
ATOM 2154 C C . GLU A 1 283 ? 14.812 -10.771 -24.634 1.00 93.81 283 GLU A C 1
ATOM 2156 O O . GLU A 1 283 ? 15.243 -10.943 -23.493 1.00 93.81 283 GLU A O 1
ATOM 2161 N N . THR A 1 284 ? 14.480 -9.557 -25.087 1.00 93.81 284 THR A N 1
ATOM 2162 C CA . THR A 1 284 ? 14.573 -8.353 -24.251 1.00 93.81 284 THR A CA 1
ATOM 2163 C C . THR A 1 284 ? 13.614 -8.421 -23.065 1.00 93.81 284 THR A C 1
ATOM 2165 O O . THR A 1 284 ? 14.016 -8.112 -21.946 1.00 93.81 284 THR A O 1
ATOM 2168 N N . ALA A 1 285 ? 12.368 -8.859 -23.270 1.00 92.94 285 ALA A N 1
ATOM 2169 C CA . ALA A 1 285 ? 11.389 -8.980 -22.191 1.00 92.94 285 ALA A CA 1
ATOM 2170 C C . ALA A 1 285 ? 11.839 -9.963 -21.094 1.00 92.94 285 ALA A C 1
ATOM 2172 O O . ALA A 1 285 ? 11.664 -9.671 -19.908 1.00 92.94 285 ALA A O 1
ATOM 2173 N N . ILE A 1 286 ? 12.449 -11.094 -21.472 1.00 91.50 286 ILE A N 1
ATOM 2174 C CA . ILE A 1 286 ? 13.020 -12.070 -20.530 1.00 91.50 286 ILE A CA 1
ATOM 2175 C C . ILE A 1 286 ? 14.168 -11.433 -19.741 1.00 91.50 286 ILE A C 1
ATOM 2177 O O . ILE A 1 286 ? 14.127 -11.434 -18.513 1.00 91.50 286 ILE A O 1
ATOM 2181 N N . ALA A 1 287 ? 15.129 -10.798 -20.421 1.00 93.44 287 ALA A N 1
ATOM 2182 C CA . ALA A 1 287 ? 16.263 -10.148 -19.760 1.00 93.44 287 ALA A CA 1
ATOM 2183 C C . ALA A 1 287 ? 15.823 -9.047 -18.776 1.00 93.44 287 ALA A C 1
ATOM 2185 O O . ALA A 1 287 ? 16.354 -8.940 -17.668 1.00 93.44 287 ALA A O 1
ATOM 2186 N N . VAL A 1 288 ? 14.816 -8.251 -19.155 1.00 95.62 288 VAL A N 1
ATOM 2187 C CA . VAL A 1 288 ? 14.210 -7.237 -18.281 1.00 95.62 288 VAL A CA 1
ATOM 2188 C C . VAL A 1 288 ? 13.579 -7.885 -17.055 1.00 95.62 288 VAL A C 1
ATOM 2190 O O . VAL A 1 288 ? 13.856 -7.471 -15.931 1.00 95.62 288 VAL A O 1
ATOM 2193 N N . LYS A 1 289 ? 12.750 -8.913 -17.253 1.00 93.25 289 LYS A N 1
ATOM 2194 C CA . LYS A 1 289 ? 12.088 -9.625 -16.158 1.00 93.25 289 LYS A CA 1
ATOM 2195 C C . LYS A 1 289 ? 13.104 -10.218 -15.179 1.00 93.25 289 LYS A C 1
ATOM 2197 O O . LYS A 1 289 ? 12.923 -10.062 -13.973 1.00 93.25 289 LYS A O 1
ATOM 2202 N N . ASP A 1 290 ? 14.166 -10.844 -15.680 1.00 92.56 290 ASP A N 1
ATOM 2203 C CA . ASP A 1 290 ? 15.213 -11.447 -14.851 1.00 92.56 290 ASP A CA 1
ATOM 2204 C C . ASP A 1 290 ? 15.974 -10.383 -14.053 1.00 92.56 290 ASP A C 1
ATOM 2206 O O . ASP A 1 290 ? 16.195 -10.537 -12.850 1.00 92.56 290 ASP A O 1
ATOM 2210 N N . ARG A 1 291 ? 16.298 -9.242 -14.679 1.00 95.06 291 ARG A N 1
ATOM 2211 C CA . ARG A 1 291 ? 16.910 -8.104 -13.978 1.00 95.06 291 ARG A CA 1
ATOM 2212 C C . ARG A 1 291 ? 16.014 -7.575 -12.861 1.00 95.06 291 ARG A C 1
ATOM 2214 O O . ARG A 1 291 ? 16.507 -7.355 -11.760 1.00 95.06 291 ARG A O 1
ATOM 2221 N N . LEU A 1 292 ? 14.720 -7.392 -13.124 1.00 92.31 292 LEU A N 1
ATOM 2222 C CA . LEU A 1 292 ? 13.760 -6.915 -12.124 1.00 92.31 292 LEU A CA 1
ATOM 2223 C C . LEU A 1 292 ? 13.589 -7.917 -10.975 1.00 92.31 292 LEU A C 1
ATOM 2225 O O . LEU A 1 292 ? 13.534 -7.506 -9.820 1.00 92.31 292 LEU A O 1
ATOM 2229 N N . ARG A 1 293 ? 13.584 -9.225 -11.268 1.00 91.38 293 ARG A N 1
ATOM 2230 C CA . ARG A 1 293 ? 13.534 -10.283 -10.246 1.00 91.38 293 ARG A CA 1
ATOM 2231 C C . ARG A 1 293 ? 14.759 -10.312 -9.346 1.00 91.38 293 ARG A C 1
ATOM 2233 O O . ARG A 1 293 ? 14.610 -10.545 -8.152 1.00 91.38 293 ARG A O 1
ATOM 2240 N N . ASN A 1 294 ? 15.939 -10.038 -9.894 1.00 92.94 294 ASN A N 1
ATOM 2241 C CA . ASN A 1 294 ? 17.161 -9.934 -9.097 1.00 92.94 294 ASN A CA 1
ATOM 2242 C C . ASN A 1 294 ? 17.136 -8.741 -8.130 1.00 92.94 294 ASN A C 1
ATOM 2244 O O . ASN A 1 294 ? 17.809 -8.781 -7.105 1.00 92.94 294 ASN A O 1
ATOM 2248 N N . ILE A 1 295 ? 16.377 -7.688 -8.449 1.00 90.81 295 ILE A N 1
ATOM 2249 C CA . ILE A 1 295 ? 16.205 -6.521 -7.574 1.00 90.81 295 ILE A CA 1
ATOM 2250 C C . ILE A 1 295 ? 15.122 -6.789 -6.527 1.00 90.81 295 ILE A C 1
ATOM 2252 O O . ILE A 1 295 ? 15.312 -6.477 -5.354 1.00 90.81 295 ILE A O 1
ATOM 2256 N N . ASN A 1 296 ? 13.993 -7.369 -6.941 1.00 85.94 296 ASN A N 1
ATOM 2257 C CA . ASN A 1 296 ? 12.870 -7.673 -6.064 1.00 85.94 296 ASN A CA 1
ATOM 2258 C C . ASN A 1 296 ? 12.315 -9.073 -6.358 1.00 85.94 296 ASN A C 1
ATOM 2260 O O . ASN A 1 296 ? 11.536 -9.289 -7.293 1.00 85.94 296 ASN A O 1
ATOM 2264 N N . ALA A 1 297 ? 12.724 -10.035 -5.531 1.00 87.00 297 ALA A N 1
ATOM 2265 C CA . ALA A 1 297 ? 12.290 -11.420 -5.648 1.00 87.00 297 ALA A CA 1
ATOM 2266 C C . ALA A 1 297 ? 10.819 -11.612 -5.240 1.00 87.00 297 ALA A C 1
ATOM 2268 O O . ALA A 1 297 ? 10.160 -12.508 -5.769 1.00 87.00 297 ALA A O 1
ATOM 2269 N N . PHE A 1 298 ? 10.296 -10.754 -4.358 1.00 83.19 298 PHE A N 1
ATOM 2270 C CA . PHE A 1 298 ? 8.981 -10.904 -3.732 1.00 83.19 298 PHE A CA 1
ATOM 2271 C C . PHE A 1 298 ? 7.842 -10.318 -4.574 1.00 83.19 298 PHE A C 1
ATOM 2273 O O . PHE A 1 298 ? 6.756 -10.895 -4.620 1.00 83.19 298 PHE A O 1
ATOM 2280 N N . ALA A 1 299 ? 8.083 -9.227 -5.310 1.00 87.44 299 ALA A N 1
ATOM 2281 C CA . ALA A 1 299 ? 7.027 -8.552 -6.063 1.00 87.44 299 ALA A CA 1
ATOM 2282 C C . ALA A 1 299 ? 6.418 -9.432 -7.162 1.00 87.44 299 ALA A C 1
ATOM 2284 O O . ALA A 1 299 ? 7.130 -10.016 -7.982 1.00 87.44 299 ALA A O 1
ATOM 2285 N N . LYS A 1 300 ? 5.087 -9.496 -7.278 1.00 88.44 300 LYS A N 1
ATOM 2286 C CA . LYS A 1 300 ? 4.457 -10.160 -8.436 1.00 88.44 300 LYS A CA 1
ATOM 2287 C C . LYS A 1 300 ? 4.660 -9.300 -9.690 1.00 88.44 300 LYS A C 1
ATOM 2289 O O . LYS A 1 300 ? 4.186 -8.170 -9.742 1.00 88.44 300 LYS A O 1
ATOM 2294 N N . ILE A 1 301 ? 5.334 -9.840 -10.711 1.00 91.12 301 ILE A N 1
ATOM 2295 C CA . ILE A 1 301 ? 5.517 -9.171 -12.010 1.00 91.12 301 ILE A CA 1
ATOM 2296 C C . ILE A 1 301 ? 4.355 -9.527 -12.943 1.00 91.12 301 ILE A C 1
ATOM 2298 O O . ILE A 1 301 ? 4.189 -10.691 -13.314 1.00 91.12 301 ILE A O 1
ATOM 2302 N N . LEU A 1 302 ? 3.583 -8.519 -13.338 1.00 92.44 302 LEU A N 1
ATOM 2303 C CA . LEU A 1 302 ? 2.414 -8.613 -14.204 1.00 92.44 302 LEU A CA 1
ATOM 2304 C C . LEU A 1 302 ? 2.764 -8.081 -15.604 1.00 92.44 302 LEU A C 1
ATOM 2306 O O . LEU A 1 302 ? 3.186 -6.931 -15.718 1.00 92.44 302 LEU A O 1
ATOM 2310 N N . PRO A 1 303 ? 2.610 -8.872 -16.676 1.00 93.12 303 PRO A N 1
ATOM 2311 C CA . PRO A 1 303 ? 2.845 -8.395 -18.035 1.00 93.12 303 PRO A CA 1
ATOM 2312 C C . PRO A 1 303 ? 1.692 -7.501 -18.511 1.00 93.12 303 PRO A C 1
ATOM 2314 O O . PRO A 1 303 ? 0.526 -7.831 -18.294 1.00 93.12 303 PRO A O 1
ATOM 2317 N N . ALA A 1 304 ? 2.003 -6.401 -19.203 1.00 93.25 304 ALA A N 1
ATOM 2318 C CA . ALA A 1 304 ? 0.987 -5.506 -19.751 1.00 93.25 304 ALA A CA 1
ATOM 2319 C C . ALA A 1 304 ? 1.392 -4.800 -21.051 1.00 93.25 304 ALA A C 1
ATOM 2321 O O . ALA A 1 304 ? 2.562 -4.557 -21.354 1.00 93.25 304 ALA A O 1
ATOM 2322 N N . VAL A 1 305 ? 0.358 -4.413 -21.797 1.00 92.69 305 VAL A N 1
ATOM 2323 C CA . VAL A 1 305 ? 0.421 -3.534 -22.967 1.00 92.69 305 VAL A CA 1
ATOM 2324 C C . VAL A 1 305 ? -0.588 -2.415 -22.745 1.00 92.69 305 VAL A C 1
ATOM 2326 O O . VAL A 1 305 ? -1.738 -2.680 -22.387 1.00 92.69 305 VAL A O 1
ATOM 2329 N N . LYS A 1 306 ? -0.168 -1.160 -22.943 1.00 89.75 306 LYS A N 1
ATOM 2330 C CA . LYS A 1 306 ? -0.999 0.041 -22.718 1.00 89.75 306 LYS A CA 1
ATOM 2331 C C . LYS A 1 306 ? -1.642 0.088 -21.321 1.00 89.75 306 LYS A C 1
ATOM 2333 O O . LYS A 1 306 ? -2.777 0.528 -21.184 1.00 89.75 306 LYS A O 1
ATOM 2338 N N . GLY A 1 307 ? -0.934 -0.403 -20.302 1.00 85.69 307 GLY A N 1
ATOM 2339 C CA . GLY A 1 307 ? -1.418 -0.426 -18.919 1.00 85.69 307 GLY A CA 1
ATOM 2340 C C . GLY A 1 307 ? -2.597 -1.372 -18.672 1.00 85.69 307 GLY A C 1
ATOM 2341 O O . GLY A 1 307 ? -3.214 -1.301 -17.621 1.00 85.69 307 GLY A O 1
ATOM 2342 N N . ARG A 1 308 ? -2.950 -2.256 -19.610 1.00 88.94 308 ARG A N 1
ATOM 2343 C CA . ARG A 1 308 ? -4.117 -3.130 -19.445 1.00 88.94 308 ARG A CA 1
ATOM 2344 C C . ARG A 1 308 ? -3.797 -4.318 -18.545 1.00 88.94 308 ARG A C 1
ATOM 2346 O O . ARG A 1 308 ? -2.934 -5.128 -18.877 1.00 88.94 308 ARG A O 1
ATOM 2353 N N . VAL A 1 309 ? -4.526 -4.431 -17.439 1.00 87.06 309 VAL A N 1
ATOM 2354 C CA . VAL A 1 309 ? -4.424 -5.517 -16.452 1.00 87.06 309 VAL A CA 1
ATOM 2355 C C . VAL A 1 309 ? -5.758 -5.676 -15.711 1.00 87.06 309 VAL A C 1
ATOM 2357 O O . VAL A 1 309 ? -6.597 -4.779 -15.744 1.00 87.06 309 VAL A O 1
ATOM 2360 N N . LYS A 1 310 ? -6.015 -6.825 -15.082 1.00 83.00 310 LYS A N 1
ATOM 2361 C CA . LYS A 1 310 ? -7.228 -7.002 -14.266 1.00 83.00 310 LYS A CA 1
ATOM 2362 C C . LYS A 1 310 ? -7.105 -6.223 -12.957 1.00 83.00 310 LYS A C 1
ATOM 2364 O O . LYS A 1 310 ? -6.045 -6.228 -12.341 1.00 83.00 310 LYS A O 1
ATOM 2369 N N . MET A 1 311 ? -8.184 -5.597 -12.496 1.00 77.75 311 MET A N 1
ATOM 2370 C CA . MET A 1 311 ? -8.140 -4.785 -11.273 1.00 77.75 311 MET A CA 1
ATOM 2371 C C . MET A 1 311 ? -7.915 -5.595 -9.996 1.00 77.75 311 MET A C 1
ATOM 2373 O O . MET A 1 311 ? -7.206 -5.145 -9.098 1.00 77.75 311 MET A O 1
ATOM 2377 N N . GLU A 1 312 ? -8.432 -6.820 -9.933 1.00 80.50 312 GLU A N 1
ATOM 2378 C CA . GLU A 1 312 ? -8.120 -7.761 -8.846 1.00 80.50 312 GLU A CA 1
ATOM 2379 C C . GLU A 1 312 ? -6.615 -8.063 -8.759 1.00 80.50 312 GLU A C 1
ATOM 2381 O O . GLU A 1 312 ? -6.087 -8.342 -7.688 1.00 80.50 312 GLU A O 1
ATOM 2386 N N . GLU A 1 313 ? -5.891 -7.963 -9.878 1.00 82.06 313 GLU A N 1
ATOM 2387 C CA . GLU A 1 313 ? -4.448 -8.185 -9.904 1.00 82.06 313 GLU A CA 1
ATOM 2388 C C . GLU A 1 313 ? -3.659 -6.982 -9.386 1.00 82.06 313 GLU A C 1
ATOM 2390 O O . GLU A 1 313 ? -2.504 -7.158 -9.022 1.00 82.06 313 GLU A O 1
ATOM 2395 N N . LEU A 1 314 ? -4.246 -5.786 -9.283 1.00 78.56 314 LEU A N 1
ATOM 2396 C CA . LEU A 1 314 ? -3.573 -4.581 -8.773 1.00 78.56 314 LEU A CA 1
ATOM 2397 C C . LEU A 1 314 ? -3.984 -4.185 -7.355 1.00 78.56 314 LEU A C 1
ATOM 2399 O O . LEU A 1 314 ? -3.329 -3.344 -6.752 1.00 78.56 314 LEU A O 1
ATOM 2403 N N . THR A 1 315 ? -5.062 -4.765 -6.840 1.00 76.56 315 THR A N 1
ATOM 2404 C CA . THR A 1 315 ? -5.722 -4.324 -5.604 1.00 76.56 315 THR A CA 1
ATOM 2405 C C . THR A 1 315 ? -5.927 -5.503 -4.663 1.00 76.56 315 THR A C 1
ATOM 2407 O O . THR A 1 315 ? -5.692 -6.649 -5.049 1.00 76.56 315 THR A O 1
ATOM 2410 N N . ASN A 1 316 ? -6.345 -5.219 -3.432 1.00 73.19 316 ASN A N 1
ATOM 2411 C CA . ASN A 1 316 ? -6.552 -6.204 -2.376 1.00 73.19 316 ASN A CA 1
ATOM 2412 C C . ASN A 1 316 ? -5.310 -7.074 -2.115 1.00 73.19 316 ASN A C 1
ATOM 2414 O O . ASN A 1 316 ? -5.381 -8.299 -2.038 1.00 73.19 316 ASN A O 1
ATOM 2418 N N . MET A 1 317 ? -4.156 -6.416 -2.064 1.00 78.25 317 MET A N 1
ATOM 2419 C CA . MET A 1 317 ? -2.864 -7.041 -1.799 1.00 78.25 317 MET A CA 1
ATOM 2420 C C . MET A 1 317 ? -2.687 -7.390 -0.323 1.00 78.25 317 MET A C 1
ATOM 2422 O O . MET A 1 317 ? -2.006 -8.368 -0.032 1.00 78.25 317 MET A O 1
ATOM 2426 N N . CYS A 1 318 ? -3.278 -6.596 0.580 1.00 71.81 318 CYS A N 1
ATOM 2427 C CA . CYS A 1 318 ? -3.076 -6.706 2.031 1.00 71.81 318 CYS A CA 1
ATOM 2428 C C . CYS A 1 318 ? -1.586 -6.808 2.421 1.00 71.81 318 CYS A C 1
ATOM 2430 O O . CYS A 1 318 ? -1.245 -7.444 3.414 1.00 71.81 318 CYS A O 1
ATOM 2432 N N . ALA A 1 319 ? -0.689 -6.194 1.640 1.00 67.06 319 ALA A N 1
ATOM 2433 C CA . ALA A 1 319 ? 0.753 -6.417 1.759 1.00 67.06 319 ALA A CA 1
ATOM 2434 C C . ALA A 1 319 ? 1.341 -5.861 3.067 1.00 67.06 319 ALA A C 1
ATOM 2436 O O . ALA A 1 319 ? 2.402 -6.294 3.508 1.00 67.06 319 ALA A O 1
ATOM 2437 N N . HIS A 1 320 ? 0.626 -4.929 3.703 1.00 63.16 320 HIS A N 1
ATOM 2438 C CA . HIS A 1 320 ? 1.021 -4.270 4.950 1.00 63.16 320 HIS A CA 1
ATOM 2439 C C . HIS A 1 320 ? 0.090 -4.624 6.122 1.00 63.16 320 HIS A C 1
ATOM 2441 O O . HIS A 1 320 ? 0.090 -3.932 7.141 1.00 63.16 320 HIS A O 1
ATOM 2447 N N . ASP A 1 321 ? -0.701 -5.697 5.995 1.00 61.62 321 ASP A N 1
ATOM 2448 C CA . ASP A 1 321 ? -1.514 -6.228 7.091 1.00 61.62 321 ASP A CA 1
ATOM 2449 C C . ASP A 1 321 ? -0.634 -7.036 8.061 1.00 61.62 321 ASP A C 1
ATOM 2451 O O . ASP A 1 321 ? -0.343 -8.218 7.861 1.00 61.62 321 ASP A O 1
ATOM 2455 N N . MET A 1 322 ? -0.206 -6.382 9.141 1.00 48.84 322 MET A N 1
ATOM 2456 C CA . MET A 1 322 ? 0.611 -6.998 10.192 1.00 48.84 322 MET A CA 1
ATOM 2457 C C . MET A 1 322 ? -0.126 -8.108 10.967 1.00 48.84 322 MET A C 1
ATOM 2459 O O . MET A 1 322 ? 0.535 -8.911 11.625 1.00 48.84 322 MET A O 1
ATOM 2463 N N . ALA A 1 323 ? -1.463 -8.186 10.902 1.00 44.94 323 ALA A N 1
ATOM 2464 C CA . ALA A 1 323 ? -2.237 -9.277 11.503 1.00 44.94 323 ALA A CA 1
ATOM 2465 C C . ALA A 1 323 ? -2.317 -10.508 10.576 1.00 44.94 323 ALA A C 1
ATOM 2467 O O . ALA A 1 323 ? -2.366 -11.644 11.055 1.00 44.94 323 ALA A O 1
ATOM 2468 N N . GLY A 1 324 ? -2.261 -10.301 9.255 1.00 36.12 324 GLY A N 1
ATOM 2469 C CA . GLY A 1 324 ? -2.271 -11.366 8.244 1.00 36.12 324 GLY A CA 1
ATOM 2470 C C . GLY A 1 324 ? -1.016 -12.250 8.251 1.00 36.12 324 GLY A C 1
ATOM 2471 O O . GLY A 1 324 ? -1.119 -13.464 8.062 1.00 36.12 324 GLY A O 1
ATOM 2472 N N . PHE A 1 325 ? 0.154 -11.682 8.565 1.00 33.41 325 PHE A N 1
ATOM 2473 C CA . PHE A 1 325 ? 1.418 -12.433 8.647 1.00 33.41 325 PHE A CA 1
ATOM 2474 C C . PHE A 1 325 ? 1.423 -13.518 9.736 1.00 33.41 325 PHE A C 1
ATOM 2476 O O . PHE A 1 325 ? 2.092 -14.534 9.585 1.00 33.41 325 PHE A O 1
ATOM 2483 N N . ALA A 1 326 ? 0.655 -13.351 10.817 1.00 34.97 326 ALA A N 1
ATOM 2484 C CA . ALA A 1 326 ? 0.610 -14.332 11.903 1.00 34.97 326 ALA A CA 1
ATOM 2485 C C . ALA A 1 326 ? -0.243 -15.576 11.581 1.00 34.97 326 ALA A C 1
ATOM 2487 O O . ALA A 1 326 ? -0.155 -16.571 12.298 1.00 34.97 326 ALA A O 1
ATOM 2488 N N . SER A 1 327 ? -1.073 -15.532 10.532 1.00 38.00 327 SER A N 1
ATOM 2489 C CA . SER A 1 327 ? -2.050 -16.593 10.233 1.00 38.00 327 SER A CA 1
ATOM 2490 C C . SER A 1 327 ? -1.778 -17.357 8.936 1.00 38.00 327 SER A C 1
ATOM 2492 O O . SER A 1 327 ? -2.128 -18.531 8.852 1.00 38.00 327 SER A O 1
ATOM 2494 N N . ALA A 1 328 ? -1.121 -16.748 7.944 1.00 34.78 328 ALA A N 1
ATOM 2495 C CA . ALA A 1 328 ? -0.967 -17.361 6.621 1.00 34.78 328 ALA A CA 1
ATOM 2496 C C . ALA A 1 328 ? 0.153 -18.421 6.522 1.00 34.78 328 ALA A C 1
ATOM 2498 O O . ALA A 1 328 ? 0.060 -19.314 5.678 1.00 34.78 328 ALA A O 1
ATOM 2499 N N . ASP A 1 329 ? 1.174 -18.361 7.385 1.00 37.19 329 ASP A N 1
ATOM 2500 C CA . ASP A 1 329 ? 2.362 -19.224 7.273 1.00 37.19 329 ASP A CA 1
ATOM 2501 C C . ASP A 1 329 ? 2.337 -20.462 8.192 1.00 37.19 329 ASP A C 1
ATOM 2503 O O . ASP A 1 329 ? 3.072 -21.417 7.957 1.00 37.19 329 ASP A O 1
ATOM 2507 N N . ILE A 1 330 ? 1.445 -20.523 9.191 1.00 40.78 330 ILE A N 1
ATOM 2508 C CA . ILE A 1 330 ? 1.393 -21.662 10.133 1.00 40.78 330 ILE A CA 1
ATOM 2509 C C . ILE A 1 330 ? 0.646 -22.872 9.540 1.00 40.78 330 ILE A C 1
ATOM 2511 O O . ILE A 1 330 ? 0.961 -24.017 9.863 1.00 40.78 330 ILE A O 1
ATOM 2515 N N . GLU A 1 331 ? -0.306 -22.665 8.626 1.00 37.53 331 GLU A N 1
ATOM 2516 C CA . GLU A 1 331 ? -1.128 -23.767 8.097 1.00 37.53 331 GLU A CA 1
ATOM 2517 C C . GLU A 1 331 ? -0.480 -24.537 6.933 1.00 37.53 331 GLU A C 1
ATOM 2519 O O . GLU A 1 331 ? -0.917 -25.644 6.621 1.00 37.53 331 GLU A O 1
ATOM 2524 N N . LYS A 1 332 ? 0.582 -24.010 6.304 1.00 37.44 332 LYS A N 1
ATOM 2525 C CA . LYS A 1 332 ? 1.243 -24.679 5.166 1.00 37.44 332 LYS A CA 1
ATOM 2526 C C . LYS A 1 332 ? 2.417 -25.580 5.539 1.00 37.44 332 LYS A C 1
ATOM 2528 O O . LYS A 1 332 ? 2.697 -26.504 4.784 1.00 37.44 332 LYS A O 1
ATOM 2533 N N . GLU A 1 333 ? 3.059 -25.379 6.687 1.00 36.53 333 GLU A N 1
ATOM 2534 C CA . GLU A 1 333 ? 4.191 -26.222 7.113 1.00 36.53 333 GLU A CA 1
ATOM 2535 C C . GLU A 1 333 ? 3.776 -27.421 7.987 1.00 36.53 333 GLU A C 1
ATOM 2537 O O . GLU A 1 333 ? 4.561 -28.346 8.177 1.00 36.53 333 GLU A O 1
ATOM 2542 N N . ALA A 1 334 ? 2.530 -27.475 8.470 1.00 37.06 334 ALA A N 1
ATOM 2543 C CA . ALA A 1 334 ? 2.047 -28.568 9.324 1.00 37.06 334 ALA A CA 1
ATOM 2544 C C . ALA A 1 334 ? 1.500 -29.797 8.558 1.00 37.06 334 ALA A C 1
ATOM 2546 O O . ALA A 1 334 ? 1.125 -30.787 9.186 1.00 37.06 334 ALA A O 1
ATOM 2547 N N . GLY A 1 335 ? 1.426 -29.746 7.221 1.00 36.19 335 GLY A N 1
ATOM 2548 C CA . GLY A 1 335 ? 0.774 -30.770 6.391 1.00 36.19 335 GLY A CA 1
ATOM 2549 C C . GLY A 1 335 ? 1.688 -31.812 5.737 1.00 36.19 335 GLY A C 1
ATOM 2550 O O . GLY A 1 335 ? 1.177 -32.772 5.168 1.00 36.19 335 GLY A O 1
ATOM 2551 N N . GLU A 1 336 ? 3.013 -31.664 5.805 1.00 37.38 336 GLU A N 1
ATOM 2552 C CA . GLU A 1 336 ? 3.961 -32.578 5.145 1.00 37.38 336 GLU A CA 1
ATOM 2553 C C . GLU A 1 336 ? 4.985 -33.142 6.138 1.00 37.38 336 GLU A C 1
ATOM 2555 O O . GLU A 1 336 ? 6.188 -32.917 6.045 1.00 37.38 336 GLU A O 1
ATOM 2560 N N . ALA A 1 337 ? 4.495 -33.902 7.115 1.00 36.97 337 ALA A N 1
ATOM 2561 C CA . ALA A 1 337 ? 5.324 -34.794 7.919 1.00 36.97 337 ALA A CA 1
ATOM 2562 C C . ALA A 1 337 ? 4.562 -36.096 8.207 1.00 36.97 337 ALA A C 1
ATOM 2564 O O . ALA A 1 337 ? 4.179 -36.367 9.342 1.00 36.97 337 ALA A O 1
ATOM 2565 N N . GLU A 1 338 ? 4.337 -36.909 7.171 1.00 34.31 338 GLU A N 1
ATOM 2566 C CA . GLU A 1 338 ? 4.041 -38.333 7.355 1.00 34.31 338 GLU A CA 1
ATOM 2567 C C . GLU A 1 338 ? 5.281 -39.175 7.025 1.00 34.31 338 GLU A C 1
ATOM 2569 O O . GLU A 1 338 ? 5.691 -39.350 5.879 1.00 34.31 338 GLU A O 1
ATOM 2574 N N . ASP A 1 339 ? 5.880 -39.663 8.105 1.00 38.34 339 ASP A N 1
ATOM 2575 C CA . ASP A 1 339 ? 6.887 -40.714 8.201 1.00 38.34 339 ASP A CA 1
ATOM 2576 C C . ASP A 1 339 ? 6.247 -42.090 7.923 1.00 38.34 339 ASP A C 1
ATOM 2578 O O . ASP A 1 339 ? 5.174 -42.376 8.466 1.00 38.34 339 ASP A O 1
ATOM 2582 N N . PRO A 1 340 ? 6.891 -42.996 7.161 1.00 36.00 340 PRO A N 1
ATOM 2583 C CA . PRO A 1 340 ? 6.612 -44.412 7.308 1.00 36.00 340 PRO A CA 1
ATOM 2584 C C . PRO A 1 340 ? 7.892 -45.201 7.607 1.00 36.00 340 PRO A C 1
ATOM 2586 O O . PRO A 1 340 ? 8.481 -45.843 6.734 1.00 36.00 340 PRO A O 1
ATOM 2589 N N . HIS A 1 341 ? 8.265 -45.270 8.883 1.00 38.56 341 HIS A N 1
ATOM 2590 C CA . HIS A 1 341 ? 9.029 -46.398 9.405 1.00 38.56 341 HIS A CA 1
ATOM 2591 C C . HIS A 1 341 ? 8.101 -47.568 9.769 1.00 38.56 341 HIS A C 1
ATOM 2593 O O . HIS A 1 341 ? 7.431 -47.572 10.799 1.00 38.56 341 HIS A O 1
ATOM 2599 N N . GLY A 1 342 ? 8.131 -48.617 8.942 1.00 30.34 342 GLY A N 1
ATOM 2600 C CA . GLY A 1 342 ? 7.588 -49.942 9.248 1.00 30.34 342 GLY A CA 1
ATOM 2601 C C . GLY A 1 342 ? 8.599 -51.039 8.910 1.00 30.34 342 GLY A C 1
ATOM 2602 O O . GLY A 1 342 ? 8.725 -51.451 7.761 1.00 30.34 342 GLY A O 1
ATOM 2603 N N . HIS A 1 343 ? 9.340 -51.509 9.915 1.00 39.59 343 HIS A N 1
ATOM 2604 C CA . HIS A 1 343 ? 10.216 -52.684 9.840 1.00 39.59 343 HIS A CA 1
ATOM 2605 C C . HIS A 1 343 ? 9.415 -53.999 9.810 1.00 39.59 343 HIS A C 1
ATOM 2607 O O . HIS A 1 343 ? 8.448 -54.135 10.556 1.00 39.59 343 HIS A O 1
ATOM 2613 N N . GLY A 1 344 ? 9.908 -55.021 9.088 1.00 30.28 344 GLY A N 1
ATOM 2614 C CA . GLY A 1 344 ? 9.548 -56.418 9.387 1.00 30.28 344 GLY A CA 1
ATOM 2615 C C . GLY A 1 344 ? 9.826 -57.503 8.332 1.00 30.28 344 GLY A C 1
ATOM 2616 O O . GLY A 1 344 ? 8.886 -58.021 7.755 1.00 30.28 344 GLY A O 1
ATOM 2617 N N . GLY A 1 345 ? 11.094 -57.908 8.166 1.00 30.56 345 GLY A N 1
ATOM 2618 C CA . GLY A 1 345 ? 11.542 -59.311 8.315 1.00 30.56 345 GLY A CA 1
ATOM 2619 C C . GLY A 1 345 ? 11.252 -60.424 7.275 1.00 30.56 345 GLY A C 1
ATOM 2620 O O . GLY A 1 345 ? 10.114 -60.796 7.035 1.00 30.56 345 GLY A O 1
ATOM 2621 N N . HIS A 1 346 ? 12.356 -61.104 6.912 1.00 34.31 346 HIS A N 1
ATOM 2622 C CA . HIS A 1 346 ? 12.545 -62.532 6.553 1.00 34.31 346 HIS A CA 1
ATOM 2623 C C . HIS A 1 346 ? 12.465 -63.033 5.090 1.00 34.31 346 HIS A C 1
ATOM 2625 O O . HIS A 1 346 ? 11.396 -63.215 4.529 1.00 34.31 346 HIS A O 1
ATOM 2631 N N . GLY A 1 347 ? 13.624 -63.517 4.597 1.00 29.28 347 GLY A N 1
ATOM 2632 C CA . GLY A 1 347 ? 13.758 -64.930 4.196 1.00 29.28 347 GLY A CA 1
ATOM 2633 C C . GLY A 1 347 ? 14.154 -65.269 2.747 1.00 29.28 347 GLY A C 1
ATOM 2634 O O . GLY A 1 347 ? 13.287 -65.474 1.917 1.00 29.28 347 GLY A O 1
ATOM 2635 N N . GLY A 1 348 ? 15.455 -65.490 2.508 1.00 30.42 348 GLY A N 1
ATOM 2636 C CA . GLY A 1 348 ? 15.985 -66.742 1.929 1.00 30.42 348 GLY A CA 1
ATOM 2637 C C . GLY A 1 348 ? 15.816 -67.104 0.435 1.00 30.42 348 GLY A C 1
ATOM 2638 O O . GLY A 1 348 ? 14.733 -67.437 -0.016 1.00 30.42 348 GLY A O 1
ATOM 2639 N N . HIS A 1 349 ? 16.984 -67.306 -0.197 1.00 38.06 349 HIS A N 1
ATOM 2640 C CA . HIS A 1 349 ? 17.333 -68.294 -1.240 1.00 38.06 349 HIS A CA 1
ATOM 2641 C C . HIS A 1 349 ? 16.946 -68.101 -2.719 1.00 38.06 349 HIS A C 1
ATOM 2643 O O . HIS A 1 349 ? 15.784 -68.013 -3.087 1.00 38.06 349 HIS A O 1
ATOM 2649 N N . GLY A 1 350 ? 17.963 -68.304 -3.571 1.00 31.55 350 GLY A N 1
ATOM 2650 C CA . GLY A 1 350 ? 17.822 -69.007 -4.853 1.00 31.55 350 GLY A CA 1
ATOM 2651 C C . GLY A 1 350 ? 18.517 -68.328 -6.030 1.00 31.55 350 GLY A C 1
ATOM 2652 O O . GLY A 1 350 ? 18.042 -67.315 -6.519 1.00 31.55 350 GLY A O 1
ATOM 2653 N N . GLY A 1 351 ? 19.638 -68.898 -6.481 1.00 33.03 351 GLY A N 1
ATOM 2654 C CA . GLY A 1 351 ? 20.317 -68.507 -7.718 1.00 33.03 351 GLY A CA 1
ATOM 2655 C C . GLY A 1 351 ? 19.786 -69.214 -8.975 1.00 33.03 351 GLY A C 1
ATOM 2656 O O . GLY A 1 351 ? 18.753 -69.877 -8.933 1.00 33.03 351 GLY A O 1
ATOM 2657 N N . HIS A 1 352 ? 20.602 -69.124 -10.037 1.00 40.56 352 HIS A N 1
ATOM 2658 C CA . HIS A 1 352 ? 20.383 -69.493 -11.451 1.00 40.56 352 HIS A CA 1
ATOM 2659 C C . HIS A 1 352 ? 19.542 -68.473 -12.233 1.00 40.56 352 HIS A C 1
ATOM 2661 O O . HIS A 1 352 ? 18.522 -68.010 -11.752 1.00 40.56 352 HIS A O 1
ATOM 2667 N N . GLY A 1 353 ? 19.885 -68.057 -13.450 1.00 36.53 353 GLY A N 1
ATOM 2668 C CA . GLY A 1 353 ? 20.866 -68.520 -14.432 1.00 36.53 353 GLY A CA 1
ATOM 2669 C C . GLY A 1 353 ? 20.275 -68.232 -15.820 1.00 36.53 353 GLY A C 1
ATOM 2670 O O . GLY A 1 353 ? 19.067 -68.392 -15.990 1.00 36.53 353 GLY A O 1
ATOM 2671 N N . GLY A 1 354 ? 21.098 -67.806 -16.781 1.00 34.28 354 GLY A N 1
ATOM 2672 C CA . GLY A 1 354 ? 20.686 -67.544 -18.166 1.00 34.28 354 GLY A CA 1
ATOM 2673 C C . GLY A 1 354 ? 21.442 -66.392 -18.787 1.00 34.28 354 GLY A C 1
ATOM 2674 O O . GLY A 1 354 ? 20.949 -65.256 -18.635 1.00 34.28 354 GLY A O 1
#

Secondary structure (DSSP, 8-state):
-PEEEEEEEE-TTS--SS---TTTS-EEEETTSBHHHHHHHHHHHHHHHHHHTT--EEEEEEEEEETTSTT-BPPTTSBGGGT--TT-EEEEEEEEEEPP----PPPGGGSEEEEEEE-STTSSHHHHHHHHHHH--SS-EEEEEE--SS--SGGGTS-HHHHTSSSEEEEEP---STTHHHHHHHHHHHHHHHHHHTT----EEEEEEPTT--HHHHHHHHHT-HHHHTTEEEEEEEEEEETTTHHHHHT----TT---HHHHHHHT-SEEEEE-GGGS-HHHHHHHHHHHHHH-SSSEEEE-STT---HHHHS---TT-TTTHHHHTHHHHSS-------------------

Sequence (354 aa):
MATLSLTAWFHPSMSMPVKFEAKDNPFTVPGNSSVMSLMERVEAVVEALGQNAGSPVQMQIQVLWNVKNPQKALSPSEALDKHFASGDTFGVYGDVIAAPERQPQIPESEKLPVTILTGFLGAGKTTLLNYILQEQKEKKIAVIENEFGEVSIDDALLTRDKLAMAEKVVVMDNGCMCCTVRGDLQNGLEQILAEIEKGSKIDQIMIETTGMADPVPIVRTFMTSPDLTKKLRLDGVVTVADAKHIIGRLDDKIEAGKVNEAYQQVAFCDKLLLNKLDLVSAETAIAVKDRLRNINAFAKILPAVKGRVKMEELTNMCAHDMAGFASADIEKEAGEAEDPHGHGGHGGHGGHGG

Organism: NCBI:txid1333877

Radius of gyration: 29.67 Å; chains: 1; bounding box: 50×92×78 Å